Protein AF-A0AAD5IIK7-F1 (afdb_monomer)

Radius of gyration: 25.49 Å; Cα contacts (8 Å, |Δi|>4): 444; chains: 1; bounding box: 84×54×53 Å

Sequence (338 aa):
MCSSPHIVAIPFPAQGHVIPLLELSQCLVKHGCRVTFVNTDYNHKRVVNALEENNCIGDQIHLVSVPDGMEPWEDRNDLGKLSESMLKTMPGKLKVLIEKINNQGNEVACVIGDGSIGWVMELAKKMNIRRAAFWPAATALLALTFSIPKLIDDGIINNDGTVIKKGMVQLAPNMPATNSANLVWACLGDFSVQKVIFDLMVNNTESLKIAEIMVCNSTYELEPAAFSFVPEILPVVLGVQWLETLGPVETDYWQLTMSFREGETKRTLHGIRQPGLAALTDKEFQHLHGTGLFLQMVAVNDHCTSTKHPPALREIPNEFTQVFEPPTSLPPSRTHDH

Organism: Acer negundo (NCBI:txid4023)

pLDDT: mean 82.22, std 16.58, range [35.28, 98.44]

InterPro domains:
  IPR058980 Glycosyltransferase, N-terminal domain [PF26168] (7-44)

Foldseek 3Di:
DPQAAEEEEEFDADPLTLQQSLQVQVVSVVVRHAYEYEHAPVVLVVVVVVCVVPDDPDPRYHYDHDHLQDDPPDDVVLVLVSLVSNLVGVLVVVLVVQVVCVVVVNHHQEYEYELLNLVSLVSCVVVVHAYEYEYSDDLVLLLVLVCVVVCCVVQQAHPQLHGPDFDWDDSDPPADTDTSCVNPLNVDDDSVSSSSSNVSSNSSNVSNVSHPAYEYQDDCVVGVVSCVSVVRYHYDHGPCPVVVQFPDWDADVVQRWIWTDDDPDIDIDGDDPDPDDDDDDPVNVVPDDDDDDDDDDDDPPPPPPPPDDPPVVVCVCVVPVVVVDDDPDDDDDDPDDD

Nearest PDB structures (foldseek):
  8i94-assembly1_A  TM=7.847E-01  e=6.996E-14  Nemophila menziesii
  2vce-assembly1_A  TM=7.457E-01  e=1.598E-12  Arabidopsis thaliana
  6su7-assembly3_C  TM=7.500E-01  e=2.717E-12  Persicaria tinctoria
  5nlm-assembly2_B  TM=7.249E-01  e=3.058E-12  Persicaria tinctoria
  6su6-assembly2_B  TM=7.261E-01  e=5.518E-12  Persicaria tinctoria

Solvent-accessible surface area (backbone atoms only — not comparable to full-atom values): 19899 Å² total; per-residue (Å²): 130,87,75,60,50,22,32,40,38,38,49,45,99,44,70,76,36,39,52,47,51,48,47,50,49,52,54,43,39,77,72,56,29,34,34,39,38,46,33,36,49,74,55,35,55,56,50,52,60,54,37,78,78,51,87,77,76,60,96,53,55,45,80,44,64,43,62,43,63,69,61,94,86,58,68,75,81,43,58,49,62,42,51,53,29,26,67,73,37,29,61,65,52,52,49,52,51,52,52,54,39,36,75,70,76,50,54,63,53,30,37,37,23,22,50,87,44,18,66,48,39,53,51,29,54,78,68,74,35,44,35,30,31,35,34,60,52,62,53,56,59,54,48,50,57,74,37,46,69,56,36,36,76,72,49,36,22,47,98,63,55,52,70,68,45,83,48,77,45,60,91,48,86,86,39,80,66,40,49,43,66,67,36,79,38,63,63,38,82,55,74,69,45,17,35,47,42,32,55,48,49,55,55,14,50,60,28,51,73,68,30,80,41,39,38,30,45,37,49,63,89,83,40,48,44,30,44,68,72,41,69,76,53,40,67,38,88,64,89,53,71,69,54,67,71,32,56,75,69,53,71,40,79,88,75,36,32,44,32,31,35,63,83,95,44,80,46,70,49,71,52,84,87,57,101,58,96,72,83,82,50,77,74,62,55,73,72,67,82,86,90,80,91,83,86,83,83,75,79,81,66,91,66,78,80,70,89,70,74,60,76,81,64,67,52,49,63,74,74,47,45,76,78,76,48,82,80,91,62,82,79,80,89,69,98,69,89,131

Mean predicted aligned error: 13.6 Å

Secondary structure (DSSP, 8-state):
-PPPPEEEEE--SSHHHHHHHHHHHHHHHHTT-EEEEEEEHHHHHHHHHHHHHS--S-TTEEEEEE--S--TTS-TT-HHHHHHHHHHHHHHHHHHHHHHHHHTT--EEEEEEETT-THHHHHHHHTT-EEEEEE-S-HHHHHHHHTHHHHHHTTSB-TTS-B-S-SEE-SSTTSPPEEGGGSTTTTSSSHHHHHHHHHHHHHHHHHHTT-SEEEEE--TTT-HHHHHHSTTEEEE--S-GGGGGG-S-EEETTTTEEEEEETTEEEEEE----SS--PPPHHHHTT--S--------------------GGGTSHHHHSGGGTSPPSSPPPPPS---

Structure (mmCIF, N/CA/C/O backbone):
data_AF-A0AAD5IIK7-F1
#
_entry.id   AF-A0AAD5IIK7-F1
#
loop_
_atom_site.group_PDB
_atom_site.id
_atom_site.type_symbol
_atom_site.label_atom_id
_atom_site.label_alt_id
_atom_site.label_comp_id
_atom_site.label_asym_id
_atom_site.label_entity_id
_atom_site.label_seq_id
_atom_site.pdbx_PDB_ins_code
_atom_site.Cartn_x
_atom_site.Cartn_y
_atom_site.Cartn_z
_atom_site.occupancy
_atom_site.B_iso_or_equiv
_atom_site.auth_seq_id
_atom_site.auth_comp_id
_atom_site.auth_asym_id
_atom_site.auth_atom_id
_atom_site.pdbx_PDB_model_num
ATOM 1 N N . MET A 1 1 ? -30.275 -3.260 17.844 1.00 41.19 1 MET A N 1
ATOM 2 C CA . MET A 1 1 ? -29.516 -2.209 17.135 1.00 41.19 1 MET A CA 1
ATOM 3 C C . MET A 1 1 ? -28.285 -2.882 16.564 1.00 41.19 1 MET A C 1
ATOM 5 O O . MET A 1 1 ? -27.557 -3.482 17.341 1.00 41.19 1 MET A O 1
ATOM 9 N N . CYS A 1 2 ? -28.108 -2.898 15.243 1.00 49.53 2 CYS A N 1
ATOM 10 C CA . CYS A 1 2 ? -26.871 -3.414 14.654 1.00 49.53 2 CYS A CA 1
ATOM 11 C C . CYS A 1 2 ? -25.764 -2.409 14.994 1.00 49.53 2 CYS A C 1
ATOM 13 O O . CYS A 1 2 ? -25.912 -1.229 14.679 1.00 49.53 2 CYS A O 1
ATOM 15 N N . SER A 1 3 ? -24.724 -2.834 15.709 1.00 76.69 3 SER A N 1
ATOM 16 C CA . SER A 1 3 ? -23.558 -1.992 15.983 1.00 76.69 3 SER A CA 1
ATOM 17 C C . SER A 1 3 ? -22.890 -1.594 14.663 1.00 76.69 3 SER A C 1
ATOM 19 O O . SER A 1 3 ? -22.798 -2.404 13.740 1.00 76.69 3 SER A O 1
ATOM 21 N N . SER A 1 4 ? -22.447 -0.338 14.561 1.00 87.62 4 SER A N 1
ATOM 22 C CA . SER A 1 4 ? -21.652 0.134 13.420 1.00 87.62 4 SER A CA 1
ATOM 23 C C . SER A 1 4 ? -20.377 -0.718 13.305 1.00 87.62 4 SER A C 1
ATOM 25 O O . SER A 1 4 ? -19.651 -0.825 14.303 1.00 87.62 4 SER A O 1
ATOM 27 N N . PRO A 1 5 ? -20.089 -1.340 12.142 1.00 94.50 5 PRO A N 1
ATOM 28 C CA . PRO A 1 5 ? -18.884 -2.140 11.966 1.00 94.50 5 PRO A CA 1
ATOM 29 C C . PRO A 1 5 ? -17.636 -1.304 12.240 1.00 94.50 5 PRO A C 1
ATOM 31 O O . PRO A 1 5 ? -17.461 -0.227 11.664 1.00 94.50 5 PRO A O 1
ATOM 34 N N . HIS A 1 6 ? -16.768 -1.804 13.117 1.00 96.31 6 HIS A N 1
ATOM 35 C CA . HIS A 1 6 ? -15.523 -1.130 13.448 1.00 96.31 6 HIS A CA 1
ATOM 36 C C . HIS A 1 6 ? -14.381 -1.650 12.575 1.00 96.31 6 HIS A C 1
ATOM 38 O O . HIS A 1 6 ? -14.089 -2.847 12.560 1.00 96.31 6 HIS A O 1
ATOM 44 N N . ILE A 1 7 ? -13.733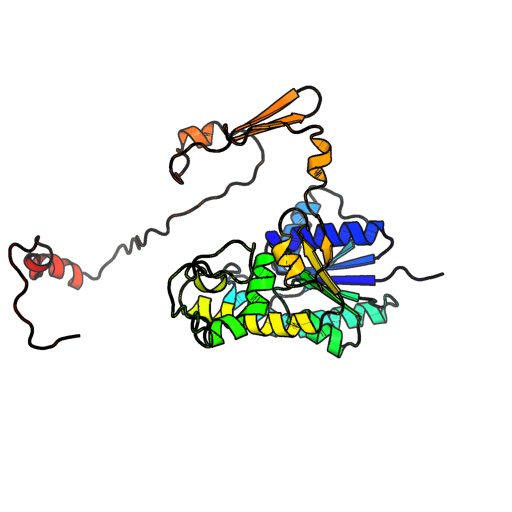 -0.738 11.863 1.00 98.00 7 ILE A N 1
ATOM 45 C CA . ILE A 1 7 ? -12.631 -1.022 10.955 1.00 98.00 7 ILE A CA 1
ATOM 46 C C . ILE A 1 7 ? -11.343 -0.453 11.540 1.00 98.00 7 ILE A C 1
ATOM 48 O O . ILE A 1 7 ? -11.313 0.700 11.963 1.00 98.00 7 ILE A O 1
ATOM 52 N N . VAL A 1 8 ? -10.267 -1.236 11.538 1.00 98.38 8 VAL A N 1
ATOM 53 C CA . VAL A 1 8 ? -8.918 -0.730 11.829 1.00 98.38 8 VAL A CA 1
ATOM 54 C C . VAL A 1 8 ? -8.158 -0.613 10.512 1.00 98.38 8 VAL A C 1
ATOM 56 O O . VAL A 1 8 ? -7.958 -1.620 9.839 1.00 98.38 8 VAL A O 1
ATOM 59 N N . ALA A 1 9 ? -7.753 0.599 10.138 1.00 98.25 9 ALA A N 1
ATOM 60 C CA . ALA A 1 9 ? -7.024 0.883 8.904 1.00 98.25 9 ALA A CA 1
ATOM 61 C C . ALA A 1 9 ? -5.550 1.188 9.207 1.00 98.25 9 ALA A C 1
ATOM 63 O O . ALA A 1 9 ? -5.257 2.025 10.063 1.00 98.25 9 ALA A O 1
ATOM 64 N N . ILE A 1 10 ? -4.628 0.511 8.517 1.00 97.88 10 ILE A N 1
ATOM 65 C CA . ILE A 1 10 ? -3.181 0.644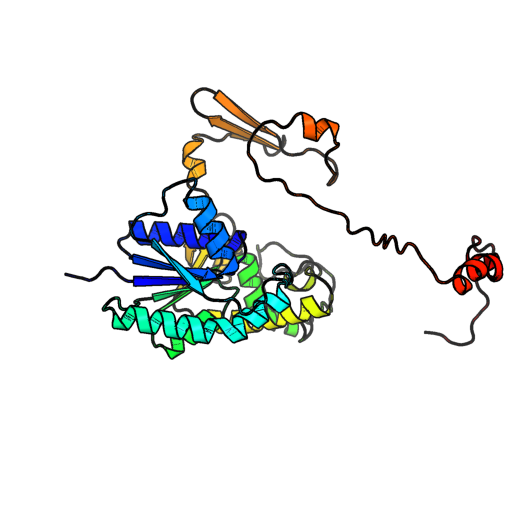 8.715 1.00 97.88 10 ILE A CA 1
ATOM 66 C C . ILE A 1 10 ? -2.510 0.940 7.362 1.00 97.88 10 ILE A C 1
ATOM 68 O O . ILE A 1 10 ? -2.423 0.038 6.527 1.00 97.88 10 ILE A O 1
ATOM 72 N N . PRO A 1 11 ? -2.045 2.179 7.121 1.00 95.88 11 PRO A N 1
ATOM 73 C CA . PRO A 1 11 ? -1.295 2.547 5.927 1.00 95.88 11 PRO A CA 1
ATOM 74 C C . PRO A 1 11 ? 0.190 2.178 6.049 1.00 95.88 11 PRO A C 1
ATOM 76 O O . PRO A 1 11 ? 0.737 2.090 7.152 1.00 95.88 11 PRO A O 1
ATOM 79 N N . PHE A 1 12 ? 0.884 2.079 4.913 1.00 93.50 12 PHE A N 1
ATOM 80 C CA . PHE A 1 12 ? 2.338 2.250 4.903 1.00 93.50 12 PHE A CA 1
ATOM 81 C C . PHE A 1 12 ? 2.661 3.734 5.188 1.00 93.50 12 PHE A C 1
ATOM 83 O O . PHE A 1 12 ? 1.965 4.613 4.675 1.00 93.50 12 PHE A O 1
ATOM 90 N N . PRO A 1 13 ? 3.679 4.071 6.003 1.00 89.38 13 PRO A N 1
ATOM 91 C CA . PRO A 1 13 ? 3.894 5.427 6.522 1.00 89.38 13 PRO A CA 1
ATOM 92 C C . PRO A 1 13 ? 4.506 6.424 5.518 1.00 89.38 13 PRO A C 1
ATOM 94 O O . PRO A 1 13 ? 5.298 7.281 5.906 1.00 89.38 13 PRO A O 1
ATOM 97 N N . ALA A 1 14 ? 4.095 6.372 4.251 1.00 86.31 14 ALA A N 1
ATOM 98 C CA . ALA A 1 14 ? 4.437 7.339 3.210 1.00 86.31 14 ALA A CA 1
ATOM 99 C C . ALA A 1 14 ? 3.183 8.086 2.725 1.00 86.31 14 ALA A C 1
ATOM 101 O O . ALA A 1 14 ? 2.085 7.533 2.710 1.00 86.31 14 ALA A O 1
ATOM 102 N N . GLN A 1 15 ? 3.328 9.344 2.296 1.00 82.31 15 GLN A N 1
ATOM 103 C CA . GLN A 1 15 ? 2.182 10.198 1.936 1.00 82.31 15 GLN A CA 1
ATOM 104 C C . GLN A 1 15 ? 1.287 9.590 0.847 1.00 82.31 15 GLN A C 1
ATOM 106 O O . GLN A 1 15 ? 0.066 9.606 0.993 1.00 82.31 15 GLN A O 1
ATOM 111 N N . GLY A 1 16 ? 1.887 8.991 -0.189 1.00 84.19 16 GLY A N 1
ATOM 112 C CA . GLY A 1 16 ? 1.157 8.319 -1.273 1.00 84.19 16 GLY A CA 1
ATOM 113 C C . GLY A 1 16 ? 0.339 7.098 -0.832 1.00 84.19 16 GLY A C 1
ATOM 114 O O . GLY A 1 16 ? -0.502 6.634 -1.587 1.00 84.19 16 GLY A O 1
ATOM 115 N N . HIS A 1 17 ? 0.550 6.608 0.390 1.00 91.88 17 HIS A N 1
ATOM 116 C CA . HIS A 1 17 ? -0.170 5.481 0.985 1.00 91.88 17 HIS A CA 1
ATOM 117 C C . HIS A 1 17 ? -1.174 5.950 2.049 1.00 91.88 17 HIS A C 1
ATOM 119 O O . HIS A 1 17 ? -2.334 5.535 2.052 1.00 91.88 17 HIS A O 1
ATOM 125 N N . VAL A 1 18 ? -0.750 6.869 2.926 1.00 89.56 18 VAL A N 1
ATOM 126 C CA . VAL A 1 18 ? -1.582 7.419 4.008 1.00 89.56 18 VAL A CA 1
ATOM 127 C C . VAL A 1 18 ? -2.801 8.155 3.461 1.00 89.56 18 VAL A C 1
ATOM 129 O O . VAL A 1 18 ? -3.906 7.917 3.943 1.00 89.56 18 VAL A O 1
ATOM 132 N N . ILE A 1 19 ? -2.619 9.032 2.466 1.00 88.75 19 ILE A N 1
ATOM 133 C CA . ILE A 1 19 ? -3.708 9.881 1.964 1.00 88.75 19 ILE A CA 1
ATOM 134 C C . ILE A 1 19 ? -4.819 9.030 1.325 1.00 88.75 19 ILE A C 1
ATOM 136 O O . ILE A 1 19 ? -5.953 9.126 1.794 1.00 88.75 19 ILE A O 1
ATOM 140 N N . PRO A 1 20 ? -4.551 8.140 0.345 1.00 92.06 20 PRO A N 1
ATOM 141 C CA . PRO A 1 20 ? -5.625 7.364 -0.274 1.00 92.06 20 PRO A CA 1
ATOM 142 C C . PRO A 1 20 ? -6.339 6.422 0.704 1.00 92.06 20 PRO A C 1
ATOM 144 O O . PRO A 1 20 ? -7.555 6.263 0.619 1.00 92.06 20 PRO A O 1
ATOM 147 N N . LEU A 1 21 ? -5.627 5.826 1.671 1.00 95.31 21 LEU A N 1
ATOM 148 C CA . LEU A 1 21 ? -6.280 4.976 2.670 1.00 95.31 21 LEU A CA 1
ATOM 149 C C . LEU A 1 21 ? -7.141 5.792 3.650 1.00 95.31 21 LEU A C 1
ATOM 151 O O . LEU A 1 21 ? -8.170 5.304 4.127 1.00 95.31 21 LEU A O 1
ATOM 155 N N . LEU A 1 22 ? -6.753 7.036 3.951 1.00 92.19 22 LEU A N 1
ATOM 156 C CA . LEU A 1 22 ? -7.577 7.949 4.743 1.00 92.19 22 LEU A CA 1
ATOM 157 C C . LEU A 1 22 ? -8.840 8.362 3.974 1.00 92.19 22 LEU A C 1
ATOM 159 O O . LEU A 1 22 ? -9.921 8.352 4.560 1.00 92.19 22 LEU A O 1
ATOM 163 N N . GLU A 1 23 ? -8.740 8.632 2.671 1.00 91.50 23 GLU A N 1
ATOM 164 C CA . GLU A 1 23 ? -9.904 8.885 1.806 1.00 91.50 23 GLU A CA 1
ATOM 165 C C . GLU A 1 23 ? -10.865 7.686 1.794 1.00 91.50 23 GLU A C 1
ATOM 167 O O . GLU A 1 23 ? -12.065 7.840 2.036 1.00 91.50 23 GLU A O 1
ATOM 172 N N . LEU A 1 24 ? -10.342 6.461 1.632 1.00 94.81 24 LEU A N 1
ATOM 173 C CA . LEU A 1 24 ? -11.151 5.243 1.755 1.00 94.81 24 LEU A CA 1
ATOM 174 C C . LEU A 1 24 ? -11.837 5.161 3.127 1.00 94.81 24 LEU A C 1
ATOM 176 O O . LEU A 1 24 ? -13.018 4.825 3.221 1.00 94.81 24 LEU A O 1
ATOM 180 N N . SER A 1 25 ? -11.114 5.500 4.195 1.00 94.69 25 SER A N 1
ATOM 181 C CA . SER A 1 25 ? -11.640 5.504 5.564 1.00 94.69 25 SER A CA 1
ATOM 182 C C . SER A 1 25 ? -12.791 6.499 5.739 1.00 94.69 25 SER A C 1
ATOM 184 O O . SER A 1 25 ? -13.800 6.170 6.363 1.00 94.69 25 SER A O 1
ATOM 186 N N . GLN A 1 26 ? -12.696 7.690 5.144 1.00 91.62 26 GLN A N 1
ATOM 187 C CA . GLN A 1 26 ? -13.784 8.671 5.136 1.00 91.62 26 GLN A CA 1
ATOM 188 C C . GLN A 1 26 ? -14.999 8.172 4.349 1.00 91.62 26 GLN A C 1
ATOM 190 O O . GLN A 1 26 ? -16.136 8.345 4.794 1.00 91.62 26 GLN A O 1
ATOM 195 N N . CYS A 1 27 ? -14.784 7.512 3.207 1.00 91.75 27 CYS A N 1
ATOM 196 C CA . CYS A 1 27 ? -15.858 6.861 2.460 1.00 91.75 27 CYS A CA 1
ATOM 197 C C . CYS A 1 27 ? -16.562 5.791 3.305 1.00 91.75 27 CYS A C 1
ATOM 199 O O . CYS A 1 27 ? -17.790 5.769 3.344 1.00 91.75 27 CYS A O 1
ATOM 201 N N . LEU A 1 28 ? -15.820 4.951 4.031 1.00 93.62 28 LEU A N 1
ATOM 202 C CA . LEU A 1 28 ? -16.389 3.928 4.918 1.00 93.62 28 LEU A CA 1
ATOM 203 C C . LEU A 1 28 ? -17.215 4.545 6.055 1.00 93.62 28 LEU A C 1
ATOM 205 O O . LEU A 1 28 ? -18.308 4.063 6.353 1.00 93.62 28 LEU A O 1
ATOM 209 N N . VAL A 1 29 ? -16.754 5.657 6.635 1.00 93.00 29 VAL A N 1
ATOM 210 C CA . VAL A 1 29 ? -17.525 6.408 7.639 1.00 93.00 29 VAL A CA 1
ATOM 211 C C . VAL A 1 29 ? -18.849 6.925 7.086 1.00 93.00 29 VAL A C 1
ATOM 213 O O . VAL A 1 29 ? -19.887 6.782 7.733 1.00 93.00 29 VAL A O 1
ATOM 216 N N . LYS A 1 30 ? -18.852 7.468 5.863 1.00 90.12 30 LYS A N 1
ATOM 217 C CA . LYS A 1 30 ? -20.089 7.910 5.191 1.00 90.12 30 LYS A CA 1
ATOM 218 C C . LYS A 1 30 ? -21.083 6.759 4.972 1.00 90.12 30 LYS A C 1
ATOM 220 O O . LYS A 1 30 ? -22.280 7.011 4.883 1.00 90.12 30 LYS A O 1
ATOM 225 N N . HIS A 1 31 ? -20.605 5.514 4.943 1.00 91.62 31 HIS A N 1
ATOM 226 C CA . HIS A 1 31 ? -21.420 4.299 4.834 1.00 91.62 31 HIS A CA 1
ATOM 227 C C . HIS A 1 31 ? -21.731 3.646 6.194 1.00 91.62 31 HIS A C 1
ATOM 229 O O . HIS A 1 31 ? -22.168 2.497 6.251 1.00 91.62 31 HIS A O 1
ATOM 235 N N . GLY A 1 32 ? -21.547 4.377 7.297 1.00 92.25 32 GLY A N 1
ATOM 236 C CA . GLY A 1 32 ? -21.953 3.941 8.631 1.00 92.25 32 GLY A CA 1
ATOM 237 C C . GLY A 1 32 ? -20.962 3.011 9.327 1.00 92.25 32 GLY A C 1
ATOM 238 O O . GLY A 1 32 ? -21.348 2.350 10.293 1.00 92.25 32 GLY A O 1
ATOM 239 N N . CYS A 1 33 ? -19.708 2.939 8.872 1.00 93.94 33 CYS A N 1
ATOM 240 C CA . CYS A 1 33 ? -18.623 2.298 9.615 1.00 93.94 33 CYS A CA 1
ATOM 241 C C . CYS A 1 33 ? -17.976 3.277 10.600 1.00 93.94 33 CYS A C 1
ATOM 243 O O . CYS A 1 33 ? -17.906 4.477 10.355 1.00 93.94 33 CYS A O 1
ATOM 245 N N . ARG A 1 34 ? -17.403 2.750 11.677 1.00 94.56 34 ARG A N 1
ATOM 246 C CA . ARG A 1 34 ? -16.452 3.488 12.510 1.00 94.56 34 ARG A CA 1
ATOM 247 C C . ARG A 1 34 ? -15.043 3.068 12.133 1.00 94.56 34 ARG A C 1
ATOM 249 O O . ARG A 1 34 ? -14.817 1.880 11.903 1.00 94.56 34 ARG A O 1
ATOM 256 N N . VAL A 1 35 ? -14.093 3.998 12.112 1.00 96.31 35 VAL A N 1
ATOM 257 C CA . VAL A 1 35 ? -12.713 3.688 11.718 1.00 96.31 35 VAL A CA 1
ATOM 258 C C . VAL A 1 35 ? -11.728 4.084 12.811 1.00 96.31 35 VAL A C 1
ATOM 260 O O . VAL A 1 35 ? -11.727 5.222 13.263 1.00 96.31 35 VAL A O 1
ATOM 263 N N . THR A 1 36 ? -10.847 3.167 13.205 1.00 96.69 36 THR A N 1
ATOM 264 C CA . THR A 1 36 ? -9.589 3.498 13.883 1.00 96.69 36 THR A CA 1
ATOM 265 C C . THR A 1 36 ? -8.473 3.513 12.850 1.00 96.69 36 THR A C 1
ATOM 267 O O . THR A 1 36 ? -8.150 2.481 12.265 1.00 96.69 36 THR A O 1
ATOM 270 N N . PHE A 1 37 ? -7.877 4.677 12.627 1.00 96.38 37 PHE A N 1
ATOM 271 C CA . PHE A 1 37 ? -6.795 4.858 11.668 1.00 96.38 37 PHE A CA 1
ATOM 272 C C . PHE A 1 37 ? -5.457 4.889 12.407 1.00 96.38 37 PHE A C 1
ATOM 274 O O . PHE A 1 37 ? -5.215 5.757 13.251 1.00 96.38 37 PHE A O 1
ATOM 281 N N . VAL A 1 38 ? -4.598 3.916 12.116 1.00 96.12 38 VAL A N 1
ATOM 282 C CA . VAL A 1 38 ? -3.344 3.688 12.836 1.00 96.12 38 VAL A CA 1
ATOM 283 C C . VAL A 1 38 ? -2.198 4.383 12.115 1.00 96.12 38 VAL A C 1
ATOM 285 O O . VAL A 1 38 ? -1.778 3.957 11.049 1.00 96.12 38 VAL A O 1
ATOM 288 N N . ASN A 1 39 ? -1.643 5.423 12.723 1.00 92.31 39 ASN A N 1
ATOM 289 C CA . ASN A 1 39 ? -0.418 6.068 12.265 1.00 92.31 39 ASN A CA 1
ATOM 290 C C . ASN A 1 39 ? 0.812 5.507 12.990 1.00 92.31 39 ASN A C 1
ATOM 292 O O . ASN A 1 39 ? 0.712 4.928 14.072 1.00 92.31 39 ASN A O 1
ATOM 296 N N . THR A 1 40 ? 1.999 5.747 12.437 1.00 91.50 40 THR A N 1
ATOM 297 C CA . THR A 1 40 ? 3.231 5.654 13.232 1.00 91.50 40 THR A CA 1
ATOM 298 C C . THR A 1 40 ? 3.314 6.844 14.188 1.00 91.50 40 THR A C 1
ATOM 300 O O . THR A 1 40 ? 2.796 7.914 13.869 1.00 91.50 40 THR A O 1
ATOM 303 N N . ASP A 1 41 ? 3.978 6.713 15.339 1.00 90.25 41 ASP A N 1
ATOM 304 C CA . ASP A 1 41 ? 4.169 7.838 16.278 1.00 90.25 41 ASP A CA 1
ATOM 305 C C . ASP A 1 41 ? 4.796 9.070 15.600 1.00 90.25 41 ASP A C 1
ATOM 307 O O . ASP A 1 41 ? 4.433 10.211 15.899 1.00 90.25 41 ASP A O 1
ATOM 311 N N . TYR A 1 42 ? 5.707 8.845 14.649 1.00 86.00 42 TYR A N 1
ATOM 312 C CA . TYR A 1 42 ? 6.328 9.899 13.851 1.00 86.00 42 TYR A CA 1
ATOM 313 C C . TYR A 1 42 ? 5.308 10.636 12.965 1.00 86.00 42 TYR A C 1
ATOM 315 O O . TYR A 1 42 ? 5.223 11.866 13.006 1.00 86.00 42 TYR A O 1
ATOM 323 N N . ASN A 1 43 ? 4.492 9.901 12.201 1.00 81.38 43 ASN A N 1
ATOM 324 C CA . ASN A 1 43 ? 3.492 10.502 11.314 1.00 81.38 43 ASN A CA 1
ATOM 325 C C . ASN A 1 43 ? 2.307 11.090 12.082 1.00 81.38 43 ASN A C 1
ATOM 327 O O . ASN A 1 43 ? 1.789 12.131 11.690 1.00 81.38 43 ASN A O 1
ATOM 331 N N . HIS A 1 44 ? 1.907 10.473 13.195 1.00 84.12 44 HIS A N 1
ATOM 332 C CA . HIS A 1 44 ? 0.800 10.942 14.021 1.00 84.12 44 HIS A CA 1
ATOM 333 C C . HIS A 1 44 ? 1.047 12.365 14.526 1.00 84.12 44 HIS A C 1
ATOM 335 O O . HIS A 1 44 ? 0.173 13.211 14.386 1.00 84.12 44 HIS A O 1
ATOM 341 N N . LYS A 1 45 ? 2.256 12.662 15.023 1.00 80.06 45 LYS A N 1
ATOM 342 C CA . LYS A 1 45 ? 2.631 14.021 15.455 1.00 80.06 45 LYS A CA 1
ATOM 343 C C . LYS A 1 45 ? 2.469 15.048 14.334 1.00 80.06 45 LYS A C 1
ATOM 345 O O . LYS A 1 45 ? 1.930 16.121 14.557 1.00 80.06 45 LYS A O 1
ATOM 350 N N . ARG A 1 46 ? 2.901 14.710 13.115 1.00 77.25 46 ARG A N 1
ATOM 351 C CA . ARG A 1 46 ? 2.789 15.602 11.947 1.00 77.25 46 ARG A CA 1
ATOM 352 C C . ARG A 1 46 ? 1.335 15.839 11.547 1.00 77.25 46 ARG A C 1
ATOM 354 O O . ARG A 1 46 ? 0.971 16.966 11.240 1.00 77.25 46 ARG A O 1
ATOM 361 N N . VAL A 1 47 ? 0.526 14.780 11.557 1.00 74.12 47 VAL A N 1
ATOM 362 C CA . VAL A 1 47 ? -0.897 14.842 11.207 1.00 74.12 47 VAL A CA 1
ATOM 363 C C . VAL A 1 47 ? -1.675 15.649 12.245 1.00 74.12 47 VAL A C 1
ATOM 365 O O . VAL A 1 47 ? -2.404 16.552 11.862 1.00 74.12 47 VAL A O 1
ATOM 368 N N . VAL A 1 48 ? -1.493 15.384 13.542 1.00 73.69 48 VAL A N 1
ATOM 369 C CA . VAL A 1 48 ? -2.186 16.125 14.611 1.00 73.69 48 VAL A CA 1
ATOM 370 C C . VAL A 1 48 ? -1.834 17.610 14.570 1.00 73.69 48 VAL A C 1
ATOM 372 O O . VAL A 1 48 ? -2.745 18.430 14.556 1.00 73.69 48 VAL A O 1
ATOM 375 N N . ASN A 1 49 ? -0.551 17.957 14.429 1.00 68.38 49 ASN A N 1
ATOM 376 C CA . ASN A 1 49 ? -0.136 19.358 14.319 1.00 68.38 49 ASN A CA 1
ATOM 377 C C . ASN A 1 49 ? -0.786 20.068 13.115 1.00 68.38 49 ASN A C 1
ATOM 379 O O . ASN A 1 49 ? -1.179 21.221 13.224 1.00 68.38 49 ASN A O 1
ATOM 383 N N . ALA A 1 50 ? -0.932 19.383 11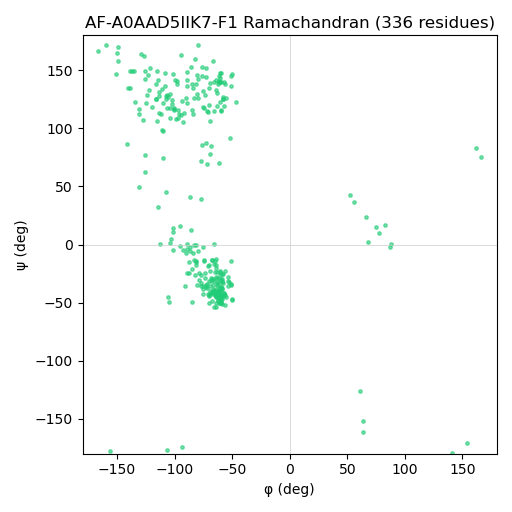.974 1.00 66.25 50 ALA A N 1
ATOM 384 C CA . ALA A 1 50 ? -1.578 19.953 10.787 1.00 66.25 50 ALA A CA 1
ATOM 385 C C . ALA A 1 50 ? -3.111 20.070 10.923 1.00 66.25 50 ALA A C 1
ATOM 387 O O . ALA A 1 50 ? -3.726 20.940 10.307 1.00 66.25 50 ALA A O 1
ATOM 388 N N . LEU A 1 51 ? -3.741 19.195 11.713 1.00 65.00 51 LEU A N 1
ATOM 389 C CA . LEU A 1 51 ? -5.187 19.204 11.961 1.00 65.00 51 LEU A CA 1
ATOM 390 C C . LEU A 1 51 ? -5.613 20.256 12.982 1.00 65.00 51 LEU A C 1
ATOM 392 O O . LEU A 1 51 ? -6.713 20.787 12.860 1.00 65.00 51 LEU A O 1
ATOM 396 N N . GLU A 1 52 ? -4.757 20.589 13.950 1.00 55.94 52 GLU A N 1
ATOM 397 C CA . GLU A 1 52 ? -4.986 21.726 14.852 1.00 55.94 52 GLU A CA 1
ATOM 398 C C . GLU A 1 52 ? -5.114 23.054 14.075 1.00 55.94 52 GLU A C 1
ATOM 400 O O . GLU A 1 52 ? -5.810 23.965 14.520 1.00 55.94 52 GLU A O 1
ATOM 405 N N . GLU A 1 53 ? -4.517 23.141 12.879 1.00 50.97 53 GLU A N 1
ATOM 406 C CA . GLU A 1 53 ? -4.616 24.294 11.973 1.00 50.97 53 GLU A CA 1
ATOM 407 C C . GLU A 1 53 ? -5.838 24.233 11.030 1.00 50.97 53 GLU A C 1
ATOM 409 O O . GLU A 1 53 ? -6.326 25.273 10.592 1.00 50.97 53 GLU A O 1
ATOM 414 N N . ASN A 1 54 ? -6.365 23.037 10.733 1.00 46.56 54 ASN A N 1
ATOM 415 C CA . ASN A 1 54 ? -7.495 22.809 9.824 1.00 46.56 54 ASN A CA 1
ATOM 416 C C . ASN A 1 54 ? -8.405 21.692 10.366 1.00 46.56 54 ASN A C 1
ATOM 418 O O . ASN A 1 54 ? -8.260 20.519 10.014 1.00 46.56 54 ASN A O 1
ATOM 422 N N . ASN A 1 55 ? -9.365 22.045 11.226 1.00 41.06 55 ASN A N 1
ATOM 423 C CA . ASN A 1 55 ? -10.365 21.096 11.723 1.00 41.06 55 ASN A CA 1
ATOM 424 C C . ASN A 1 55 ? -11.129 20.461 10.551 1.00 41.06 55 ASN A C 1
ATOM 426 O O . ASN A 1 55 ? -11.790 21.202 9.830 1.00 41.06 55 ASN A O 1
ATOM 430 N N . CYS A 1 56 ? -11.061 19.128 10.401 1.00 51.06 56 CYS A N 1
ATOM 431 C CA . CYS A 1 56 ? -12.140 18.214 9.966 1.00 51.06 56 CYS A CA 1
ATOM 432 C C . CYS A 1 56 ? -11.574 16.820 9.596 1.00 51.06 56 CYS A C 1
ATOM 434 O O . CYS A 1 56 ? -11.520 16.449 8.425 1.00 51.06 56 CYS A O 1
ATOM 436 N N . ILE A 1 57 ? -11.211 15.993 10.579 1.00 59.00 57 ILE A N 1
ATOM 437 C CA . ILE A 1 57 ? -11.331 14.536 10.406 1.00 59.00 57 ILE A CA 1
ATOM 438 C C . ILE A 1 57 ? -12.662 14.182 11.051 1.00 59.00 57 ILE A C 1
ATOM 440 O O . ILE A 1 57 ? -12.816 14.387 12.249 1.00 59.00 57 ILE A O 1
ATOM 444 N N . GLY A 1 58 ? -13.649 13.769 10.251 1.00 60.03 58 GLY A N 1
ATOM 445 C CA . GLY A 1 58 ? -15.021 13.573 10.731 1.00 60.03 58 GLY A CA 1
ATOM 446 C C . GLY A 1 58 ? -15.091 12.717 12.002 1.00 60.03 58 GLY A C 1
ATOM 447 O O . GLY A 1 58 ? -14.308 11.781 12.154 1.00 60.03 58 GLY A O 1
ATOM 448 N N . ASP A 1 59 ? -16.059 13.012 12.876 1.00 67.00 59 ASP A N 1
ATOM 449 C CA . ASP A 1 59 ? -16.168 12.541 14.275 1.00 67.00 59 ASP A CA 1
ATOM 450 C C . ASP A 1 59 ? -16.048 11.016 14.505 1.00 67.00 59 ASP A C 1
ATOM 452 O O . ASP A 1 59 ? -15.877 10.558 15.635 1.00 67.00 59 ASP A O 1
ATOM 456 N N . GLN A 1 60 ? -16.145 10.207 13.448 1.00 79.25 60 GLN A N 1
ATOM 457 C CA . GLN A 1 60 ? -16.127 8.741 13.488 1.00 79.25 60 GLN A CA 1
ATOM 458 C C . GLN A 1 60 ? -14.794 8.108 13.041 1.00 79.25 60 GLN A C 1
ATOM 460 O O . GLN A 1 60 ? -14.689 6.877 13.019 1.00 79.25 60 GLN A O 1
ATOM 465 N N . ILE A 1 61 ? -13.782 8.910 12.683 1.00 89.94 61 ILE A N 1
ATOM 466 C CA . ILE A 1 61 ? -12.408 8.431 12.473 1.00 89.94 61 ILE A CA 1
ATOM 467 C C . ILE A 1 61 ? -11.579 8.750 13.717 1.00 89.94 61 ILE A C 1
ATOM 469 O O . ILE A 1 61 ? -11.327 9.905 14.048 1.00 89.94 61 ILE A O 1
ATOM 473 N N . HIS A 1 62 ? -11.099 7.709 14.387 1.00 91.19 62 HIS A N 1
ATOM 474 C CA . HIS A 1 62 ? -10.214 7.824 15.536 1.00 91.19 62 HIS A CA 1
ATOM 475 C C . HIS A 1 62 ? -8.768 7.610 15.099 1.00 91.19 62 HIS A C 1
ATOM 477 O O . HIS A 1 62 ? -8.361 6.489 14.787 1.00 91.19 62 HIS A O 1
ATOM 483 N N . LEU A 1 63 ? -7.983 8.686 15.085 1.00 91.75 63 LEU A N 1
ATOM 484 C CA . LEU A 1 63 ? -6.547 8.583 14.866 1.00 91.75 63 LEU A CA 1
ATOM 485 C C . LEU A 1 63 ? -5.868 8.017 16.113 1.00 91.75 63 LEU A C 1
ATOM 487 O O . LEU A 1 63 ? -6.015 8.547 17.212 1.00 91.75 63 LEU A O 1
ATOM 491 N N . VAL A 1 64 ? -5.065 6.978 15.928 1.00 93.12 64 VAL A N 1
ATOM 492 C CA . VAL A 1 64 ? -4.210 6.407 16.974 1.00 93.12 64 VAL A CA 1
ATOM 493 C C . VAL A 1 64 ? -2.790 6.268 16.451 1.00 93.12 64 VAL A C 1
ATOM 495 O O . VAL A 1 64 ? -2.558 6.349 15.243 1.00 93.12 64 VAL A O 1
ATOM 498 N N . SER A 1 65 ? -1.829 6.084 17.349 1.00 93.56 65 SER A N 1
ATOM 499 C CA . SER A 1 65 ? -0.435 5.886 16.974 1.00 93.56 65 SER A CA 1
ATOM 500 C C . SER A 1 65 ? 0.151 4.618 17.581 1.00 93.56 65 SER A C 1
ATOM 502 O O . SER A 1 65 ? -0.257 4.169 18.655 1.00 93.56 65 SER A O 1
ATOM 504 N N . VAL A 1 66 ? 1.096 4.024 16.858 1.00 95.50 66 VAL A N 1
ATOM 505 C CA . VAL A 1 66 ? 1.949 2.929 17.324 1.00 95.50 66 VAL A CA 1
ATOM 506 C C . VAL A 1 66 ? 3.400 3.208 16.918 1.00 95.50 66 VAL A C 1
ATOM 508 O O . VAL A 1 66 ? 3.633 3.830 15.877 1.00 95.50 66 VAL A O 1
ATOM 511 N N . PRO A 1 67 ? 4.399 2.751 17.687 1.00 95.94 67 PRO A N 1
ATOM 512 C CA . PRO A 1 67 ? 5.792 2.954 17.313 1.00 95.94 67 PRO A CA 1
ATOM 513 C C . PRO A 1 67 ? 6.147 2.097 16.093 1.00 95.94 67 PRO A C 1
ATOM 515 O O . PRO A 1 67 ? 5.827 0.907 16.047 1.00 95.94 67 PRO A O 1
ATOM 518 N N . ASP A 1 68 ? 6.842 2.706 15.132 1.00 93.94 68 ASP A N 1
ATOM 519 C CA . ASP A 1 68 ? 7.408 2.035 13.951 1.00 93.94 68 ASP A CA 1
ATOM 520 C C . ASP A 1 68 ? 8.659 1.206 14.287 1.00 93.94 68 ASP A C 1
ATOM 522 O O . ASP A 1 68 ? 9.069 0.372 13.489 1.00 93.94 68 ASP A O 1
ATOM 526 N N . GLY A 1 69 ? 9.222 1.399 15.485 1.00 95.00 69 GLY A N 1
ATOM 527 C CA . GLY A 1 69 ? 10.432 0.729 15.961 1.00 95.00 69 GLY A CA 1
ATOM 528 C C . GLY A 1 69 ? 11.726 1.444 15.587 1.00 95.00 69 GLY A C 1
ATOM 529 O O . GLY A 1 69 ? 12.798 0.946 15.916 1.00 95.00 69 GLY A O 1
ATOM 530 N N . MET A 1 70 ? 11.649 2.580 14.888 1.00 94.25 70 MET A N 1
ATOM 531 C CA . MET A 1 70 ? 12.818 3.382 14.544 1.00 94.25 70 MET A CA 1
ATOM 532 C C . MET A 1 70 ? 13.122 4.401 15.635 1.00 94.25 70 MET A C 1
ATOM 534 O O . MET A 1 70 ? 12.224 5.053 16.177 1.00 94.25 70 MET A O 1
ATOM 538 N N . GLU A 1 71 ? 14.404 4.610 15.901 1.00 93.38 71 GLU A N 1
ATOM 539 C CA . GLU A 1 71 ? 14.851 5.648 16.820 1.00 93.38 71 GLU A CA 1
ATOM 540 C C . GLU A 1 71 ? 14.542 7.055 16.258 1.00 93.38 71 GLU A C 1
ATOM 542 O O . GLU A 1 71 ? 14.358 7.245 15.044 1.00 93.38 71 GLU A O 1
ATOM 547 N N . PRO A 1 72 ? 14.456 8.092 17.112 1.00 88.50 72 PRO A N 1
ATOM 548 C CA . PRO A 1 72 ? 14.106 9.444 16.671 1.00 88.50 72 PRO A CA 1
ATOM 549 C C . PRO A 1 72 ? 15.051 10.045 15.619 1.00 88.50 72 PRO A C 1
ATOM 551 O O . PRO A 1 72 ? 14.606 10.852 14.80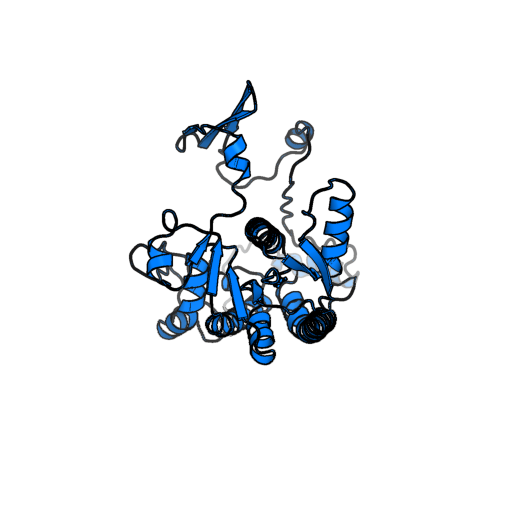8 1.00 88.50 72 PRO A O 1
ATOM 554 N N . TRP A 1 73 ? 16.332 9.666 15.631 1.00 87.00 73 TRP A N 1
ATOM 555 C CA . TRP A 1 73 ? 17.370 10.189 14.729 1.00 87.00 73 TRP A CA 1
ATOM 556 C C . TRP A 1 73 ? 17.572 9.356 13.459 1.00 87.00 73 TRP A C 1
ATOM 558 O O . TRP A 1 73 ? 18.381 9.730 12.613 1.00 87.00 73 TRP A O 1
ATOM 568 N N . GLU A 1 74 ? 16.898 8.214 13.327 1.00 90.06 74 GLU A N 1
ATOM 569 C CA . GLU A 1 74 ? 17.045 7.368 12.145 1.00 90.06 74 GLU A CA 1
ATOM 570 C C . GLU A 1 74 ? 16.230 7.901 10.962 1.00 90.06 74 GLU A C 1
ATOM 572 O O . GLU A 1 74 ? 15.103 8.387 11.121 1.00 90.06 74 GLU A O 1
ATOM 577 N N . ASP A 1 75 ? 16.807 7.781 9.763 1.00 86.25 75 ASP A N 1
ATOM 578 C CA . ASP A 1 75 ? 16.180 8.223 8.523 1.00 86.25 75 ASP A CA 1
ATOM 579 C C . ASP A 1 75 ? 15.065 7.262 8.100 1.00 86.25 75 ASP A C 1
ATOM 581 O O . ASP A 1 75 ? 15.297 6.090 7.811 1.00 86.25 75 ASP A O 1
ATOM 585 N N . ARG A 1 76 ? 13.840 7.784 8.052 1.00 86.62 76 ARG A N 1
ATOM 586 C CA . ARG A 1 76 ? 12.639 7.049 7.633 1.00 86.62 76 ARG A CA 1
ATOM 587 C C . ARG A 1 76 ? 12.474 7.016 6.108 1.00 86.62 76 ARG A C 1
ATOM 589 O O . ARG A 1 76 ? 11.523 6.410 5.629 1.00 86.62 76 ARG A O 1
ATOM 596 N N . ASN A 1 77 ? 13.380 7.636 5.348 1.00 84.62 77 ASN A N 1
ATOM 597 C CA . ASN A 1 77 ? 13.462 7.468 3.894 1.00 84.62 77 ASN A CA 1
ATOM 598 C C . ASN A 1 77 ? 14.243 6.207 3.489 1.00 84.62 77 ASN A C 1
ATOM 600 O O . ASN A 1 77 ? 14.135 5.777 2.341 1.00 84.62 77 ASN A O 1
ATOM 604 N N . ASP A 1 78 ? 14.976 5.577 4.415 1.00 85.12 78 ASP A N 1
ATOM 605 C CA . ASP A 1 78 ? 15.497 4.222 4.222 1.00 85.12 78 ASP A CA 1
ATOM 606 C C . ASP A 1 78 ? 14.335 3.223 4.322 1.00 85.12 78 ASP A C 1
ATOM 608 O O . ASP A 1 78 ? 13.990 2.711 5.391 1.00 85.12 78 ASP A O 1
ATOM 612 N N . LEU A 1 79 ? 13.682 2.990 3.181 1.00 82.56 79 LEU A N 1
ATOM 613 C CA . LEU A 1 79 ? 12.479 2.165 3.089 1.00 82.56 79 LEU A CA 1
ATOM 614 C C . LEU A 1 79 ? 12.726 0.716 3.516 1.00 82.56 79 LEU A C 1
ATOM 616 O O . LEU A 1 79 ? 11.824 0.096 4.086 1.00 82.56 79 LEU A O 1
ATOM 620 N N . GLY A 1 80 ? 13.924 0.181 3.262 1.00 84.69 80 GLY A N 1
ATOM 621 C CA . GLY A 1 80 ? 14.293 -1.173 3.669 1.00 84.69 80 GLY A CA 1
ATOM 622 C C . GLY A 1 80 ? 14.342 -1.279 5.189 1.00 84.69 80 GLY A C 1
ATOM 623 O O . GLY A 1 80 ? 13.621 -2.083 5.786 1.00 84.69 80 GLY A O 1
ATOM 624 N N . LYS A 1 81 ? 15.106 -0.387 5.827 1.00 88.81 81 LYS A N 1
ATOM 625 C CA . LYS A 1 81 ? 15.229 -0.334 7.287 1.00 88.81 81 LYS A CA 1
ATOM 626 C C . LYS A 1 81 ? 13.902 -0.036 7.984 1.00 88.81 81 LYS A C 1
ATOM 628 O O . LYS A 1 81 ? 13.581 -0.684 8.983 1.00 88.81 81 LYS A O 1
ATOM 633 N N . LEU A 1 82 ? 13.117 0.906 7.457 1.00 90.69 82 LEU A N 1
ATOM 634 C CA . LEU A 1 82 ? 11.791 1.229 7.983 1.00 90.69 82 LEU A CA 1
ATOM 635 C C . LEU A 1 82 ? 10.869 0.010 7.937 1.00 90.69 82 LEU A C 1
ATOM 637 O O . LEU A 1 82 ? 10.268 -0.344 8.950 1.00 90.69 82 LEU A O 1
ATOM 641 N N . SER A 1 83 ? 10.796 -0.662 6.787 1.00 90.25 83 SER A N 1
ATOM 642 C CA . SER A 1 83 ? 9.938 -1.837 6.606 1.00 90.25 83 SER A CA 1
ATOM 643 C C . SER A 1 83 ? 10.331 -2.981 7.541 1.00 90.25 83 SER A C 1
ATOM 645 O O . SER A 1 83 ? 9.462 -3.599 8.162 1.00 90.25 83 SER A O 1
ATOM 647 N N . GLU A 1 84 ? 11.631 -3.235 7.709 1.00 90.25 84 GLU A N 1
ATOM 648 C CA . GLU A 1 84 ? 12.123 -4.226 8.668 1.00 90.25 84 GLU A CA 1
ATOM 649 C C . GLU A 1 84 ? 11.772 -3.875 10.116 1.00 90.25 84 GLU A C 1
ATOM 651 O O . GLU A 1 84 ? 11.360 -4.747 10.888 1.00 90.25 84 GLU A O 1
ATOM 656 N N . SER A 1 85 ? 11.958 -2.612 10.504 1.00 94.69 85 SER A N 1
ATOM 657 C CA . SER A 1 85 ? 11.679 -2.155 11.865 1.00 94.69 85 SER A CA 1
ATOM 658 C C . SER A 1 85 ? 10.190 -2.261 12.197 1.00 94.69 85 SER A C 1
ATOM 660 O O . SER A 1 85 ? 9.811 -2.820 13.236 1.00 94.69 85 SER A O 1
ATOM 662 N N . MET A 1 86 ? 9.338 -1.856 11.249 1.00 94.94 86 MET A N 1
ATOM 663 C CA . MET A 1 86 ? 7.890 -2.005 11.351 1.00 94.94 86 MET A CA 1
ATOM 664 C C . MET A 1 86 ? 7.492 -3.472 11.495 1.00 94.94 86 MET A C 1
ATOM 666 O O . MET A 1 86 ? 6.724 -3.799 12.398 1.00 94.94 86 MET A O 1
ATOM 670 N N . LEU A 1 87 ? 8.040 -4.366 10.663 1.00 93.00 87 LEU A N 1
ATOM 671 C CA . LEU A 1 87 ? 7.759 -5.804 10.725 1.00 93.00 87 LEU A CA 1
ATOM 672 C C . LEU A 1 87 ? 8.140 -6.413 12.085 1.00 93.00 87 LEU A C 1
ATOM 674 O O . LEU A 1 87 ? 7.432 -7.284 12.588 1.00 93.00 87 LEU A O 1
ATOM 678 N N . LYS A 1 88 ? 9.232 -5.949 12.704 1.00 95.12 88 LYS A N 1
ATOM 679 C CA . LYS A 1 88 ? 9.682 -6.419 14.027 1.00 95.12 88 LYS A CA 1
ATOM 680 C C . LYS A 1 88 ? 8.820 -5.865 15.169 1.00 95.12 88 LYS A C 1
ATOM 682 O O . LYS A 1 88 ? 8.574 -6.572 16.145 1.00 95.12 88 LYS A O 1
ATOM 687 N N . THR A 1 89 ? 8.354 -4.622 15.055 1.00 96.44 89 THR A N 1
ATOM 688 C CA . THR A 1 89 ? 7.787 -3.871 16.188 1.00 96.44 89 THR A CA 1
ATOM 689 C C . THR A 1 89 ? 6.265 -3.775 16.154 1.00 96.44 89 THR A C 1
ATOM 691 O O . THR A 1 89 ? 5.590 -4.053 17.152 1.00 96.44 89 THR A O 1
ATOM 694 N N . MET A 1 90 ? 5.699 -3.379 15.015 1.00 97.38 90 MET A N 1
ATOM 695 C CA . MET A 1 90 ? 4.284 -3.027 14.910 1.00 97.38 90 MET A CA 1
ATOM 696 C C . MET A 1 90 ? 3.310 -4.196 15.111 1.00 97.38 90 MET A C 1
ATOM 698 O O . MET A 1 90 ? 2.280 -3.943 15.737 1.00 97.38 90 MET A O 1
ATOM 702 N N . PRO A 1 91 ? 3.576 -5.458 14.701 1.00 97.38 91 PRO A N 1
ATOM 703 C CA . PRO A 1 91 ? 2.618 -6.548 14.906 1.00 97.38 91 PRO A CA 1
ATOM 704 C C . PRO A 1 91 ? 2.211 -6.738 16.371 1.00 97.38 91 PRO A C 1
ATOM 706 O O . PRO A 1 91 ? 1.028 -6.886 16.678 1.00 97.38 91 PRO A O 1
ATOM 709 N N . GLY A 1 92 ? 3.178 -6.684 17.294 1.00 97.62 92 GLY A N 1
ATOM 710 C CA . GLY A 1 92 ? 2.909 -6.818 18.727 1.00 97.62 92 GLY A CA 1
ATOM 711 C C . GLY A 1 92 ? 2.110 -5.639 19.283 1.00 97.62 92 GLY A C 1
ATOM 712 O O . GLY A 1 92 ? 1.179 -5.830 20.062 1.00 97.62 92 GLY A O 1
ATOM 713 N N . LYS A 1 93 ? 2.432 -4.415 18.851 1.00 97.88 93 LYS A N 1
ATOM 714 C CA . LYS A 1 93 ? 1.735 -3.195 19.287 1.00 97.88 93 LYS A CA 1
ATOM 715 C C . LYS A 1 93 ? 0.311 -3.127 18.741 1.00 97.88 93 LYS A C 1
ATOM 717 O O . LYS A 1 93 ? -0.611 -2.811 19.489 1.00 97.88 93 LYS A O 1
ATOM 722 N N . LEU A 1 94 ? 0.127 -3.482 17.472 1.00 97.69 94 LEU A N 1
ATOM 723 C CA . LEU A 1 94 ? -1.173 -3.516 16.816 1.00 97.69 94 LEU A CA 1
ATOM 724 C C . LEU A 1 94 ? -2.078 -4.590 17.428 1.00 97.69 94 LEU A C 1
ATOM 726 O O . LEU A 1 94 ? -3.252 -4.324 17.664 1.00 97.69 94 LEU A O 1
ATOM 730 N N . LYS A 1 95 ? -1.528 -5.761 17.777 1.00 98.12 95 LYS A N 1
ATOM 731 C CA . LYS A 1 95 ? -2.267 -6.793 18.516 1.00 98.12 95 LYS A CA 1
ATOM 732 C C . LYS A 1 95 ? -2.840 -6.249 19.829 1.00 98.12 95 LYS A C 1
ATOM 734 O O . LYS A 1 95 ? -4.040 -6.359 20.057 1.00 98.12 95 LYS A O 1
ATOM 739 N N . VAL A 1 96 ? -1.999 -5.617 20.652 1.00 98.00 96 VAL A N 1
ATOM 740 C CA . VAL A 1 96 ? -2.416 -5.029 21.940 1.00 98.00 96 VAL A CA 1
ATOM 741 C C . VAL A 1 96 ? -3.465 -3.931 21.743 1.00 98.00 96 VAL A C 1
ATOM 743 O O . VAL A 1 96 ? -4.423 -3.843 22.509 1.00 98.00 96 VAL A O 1
ATOM 746 N N . LEU A 1 97 ? -3.310 -3.099 20.709 1.00 97.56 97 LEU A N 1
ATOM 747 C CA . LEU A 1 97 ? -4.286 -2.069 20.360 1.00 97.56 97 LEU A CA 1
ATOM 748 C C . LEU A 1 97 ? -5.653 -2.681 20.015 1.00 97.56 97 LEU A C 1
ATOM 750 O O . LEU A 1 97 ? -6.664 -2.248 20.565 1.00 97.56 97 LEU A O 1
ATOM 754 N N . ILE A 1 98 ? -5.686 -3.696 19.149 1.00 97.62 98 ILE A N 1
ATOM 755 C CA . ILE A 1 98 ? -6.924 -4.380 18.750 1.00 97.62 98 ILE A CA 1
ATOM 756 C C . ILE A 1 98 ? -7.579 -5.073 19.953 1.00 97.62 98 ILE A C 1
ATOM 758 O O . ILE A 1 98 ? -8.785 -4.947 20.151 1.00 97.62 98 ILE A O 1
ATOM 762 N N . GLU A 1 99 ? -6.805 -5.749 20.804 1.00 97.38 99 GLU A N 1
ATOM 763 C CA . GLU A 1 99 ? -7.316 -6.371 22.034 1.00 97.38 99 GLU A CA 1
ATOM 764 C C . GLU A 1 99 ? -7.928 -5.331 22.983 1.00 97.38 99 GLU A C 1
ATOM 766 O O . GLU A 1 99 ? -9.023 -5.533 23.510 1.00 97.38 99 GLU A O 1
ATOM 771 N N . LYS A 1 100 ? -7.267 -4.180 23.162 1.00 96.81 100 LYS A N 1
ATOM 772 C CA . LYS A 1 100 ? -7.796 -3.066 23.961 1.00 96.81 100 LYS A CA 1
ATOM 773 C C . LYS A 1 100 ? -9.114 -2.543 23.393 1.00 96.81 100 LYS A C 1
ATOM 775 O O . LYS A 1 100 ? -10.046 -2.316 24.160 1.00 96.81 100 LYS A O 1
ATOM 780 N N . ILE A 1 101 ? -9.191 -2.361 22.076 1.00 94.62 101 ILE A N 1
ATOM 781 C CA . ILE A 1 101 ? -10.409 -1.937 21.383 1.00 94.62 101 ILE A CA 1
ATOM 782 C C . ILE A 1 101 ? -11.539 -2.944 21.645 1.00 94.62 101 ILE A C 1
ATOM 784 O O . ILE A 1 101 ? -12.611 -2.560 22.111 1.00 94.62 101 ILE A O 1
ATOM 788 N N . ASN A 1 102 ? -11.292 -4.236 21.431 1.00 94.25 102 ASN A N 1
ATOM 789 C CA . ASN A 1 102 ? -12.298 -5.281 21.631 1.00 94.25 102 ASN A CA 1
ATOM 790 C C . ASN A 1 102 ? -12.796 -5.330 23.086 1.00 94.25 102 ASN A C 1
ATOM 792 O O . ASN A 1 102 ? -14.002 -5.366 23.325 1.00 94.25 102 ASN A O 1
ATOM 796 N N . ASN A 1 103 ? -11.888 -5.226 24.061 1.00 93.25 103 ASN A N 1
ATOM 797 C CA . ASN A 1 103 ? -12.221 -5.226 25.490 1.00 93.25 103 ASN A CA 1
ATOM 798 C C . ASN A 1 103 ? -13.071 -4.022 25.930 1.00 93.25 103 ASN A C 1
ATOM 800 O O . ASN A 1 103 ? -13.730 -4.079 26.965 1.00 93.25 103 ASN A O 1
ATOM 804 N N . GLN A 1 104 ? -13.082 -2.935 25.157 1.00 91.38 104 GLN A N 1
ATOM 805 C CA . GLN A 1 104 ? -13.926 -1.761 25.401 1.00 91.38 104 GLN A CA 1
ATOM 806 C C . GLN A 1 104 ? -15.333 -1.894 24.787 1.00 91.38 104 GLN A C 1
ATOM 808 O O . GLN A 1 104 ? -16.049 -0.900 24.686 1.00 91.38 104 GLN A O 1
ATOM 813 N N . GLY A 1 105 ? -15.731 -3.094 24.346 1.00 87.00 105 GLY A N 1
ATOM 814 C CA . GLY A 1 105 ? -17.017 -3.337 23.680 1.00 87.00 105 GLY A CA 1
ATOM 815 C C . GLY A 1 105 ? -17.060 -2.829 22.236 1.00 87.00 105 GLY A C 1
ATOM 816 O O . GLY A 1 105 ? -18.130 -2.705 21.648 1.00 87.00 105 GLY A O 1
ATOM 817 N N . ASN A 1 106 ? -15.895 -2.521 21.663 1.00 86.25 106 ASN A N 1
ATOM 818 C CA . ASN A 1 106 ? -15.727 -1.900 20.356 1.00 86.25 106 ASN A CA 1
ATOM 819 C C . ASN A 1 106 ? -15.202 -2.907 19.318 1.00 86.25 106 ASN A C 1
ATOM 821 O O . ASN A 1 106 ? -14.278 -2.578 18.578 1.00 86.25 106 ASN A O 1
ATOM 825 N N . GLU A 1 107 ? -15.768 -4.117 19.291 1.00 93.88 107 GLU A N 1
ATOM 826 C CA . GLU A 1 107 ? -15.263 -5.261 18.518 1.00 93.88 107 GLU A CA 1
ATOM 827 C C . GLU A 1 107 ? -14.904 -4.905 17.068 1.00 93.88 107 GLU A C 1
ATOM 829 O O . GLU A 1 107 ? -15.727 -4.389 16.307 1.00 93.88 107 GLU A O 1
ATOM 834 N N . VAL A 1 108 ? -13.648 -5.168 16.700 1.00 97.25 108 VAL A N 1
ATOM 835 C CA . VAL A 1 108 ? -13.122 -4.933 15.356 1.00 97.25 108 VAL A CA 1
ATOM 836 C C . VAL A 1 108 ? -13.712 -5.962 14.399 1.00 97.25 108 VAL A C 1
ATOM 838 O O . VAL A 1 108 ? -13.416 -7.151 14.480 1.00 97.25 108 VAL A O 1
ATOM 841 N N . ALA A 1 109 ? -14.510 -5.482 13.449 1.00 97.25 109 ALA A N 1
ATOM 842 C CA . ALA A 1 109 ? -15.134 -6.303 12.423 1.00 97.25 109 ALA A CA 1
ATOM 843 C C . ALA A 1 109 ? -14.171 -6.620 11.271 1.00 97.25 109 ALA A C 1
ATOM 845 O O . ALA A 1 109 ? -14.243 -7.703 10.694 1.00 97.25 109 ALA A O 1
ATOM 846 N N . CYS A 1 110 ? -13.286 -5.680 10.918 1.00 98.19 110 CYS A N 1
ATOM 847 C CA . CYS A 1 110 ? -12.354 -5.828 9.802 1.00 98.19 110 CYS A CA 1
ATOM 848 C C . CYS A 1 110 ? -11.059 -5.037 10.024 1.00 98.19 110 CYS A C 1
ATOM 850 O O . CYS A 1 110 ? -11.070 -3.944 10.593 1.00 98.19 110 CYS A O 1
ATOM 852 N N . VAL A 1 111 ? -9.950 -5.572 9.523 1.00 98.44 111 VAL A N 1
ATOM 853 C CA . VAL A 1 111 ? -8.673 -4.869 9.389 1.00 98.44 111 VAL A CA 1
ATOM 854 C C . VAL A 1 111 ? -8.420 -4.571 7.913 1.00 98.44 111 VAL A C 1
ATOM 856 O O . VAL A 1 111 ? -8.445 -5.482 7.088 1.00 98.44 111 VAL A O 1
ATOM 859 N N . ILE A 1 112 ? -8.140 -3.311 7.585 1.00 98.38 112 ILE A N 1
ATOM 860 C CA . ILE A 1 112 ? -7.678 -2.896 6.259 1.00 98.38 112 ILE A CA 1
ATOM 861 C C . ILE A 1 112 ? -6.193 -2.557 6.362 1.00 98.38 112 ILE A C 1
ATOM 863 O O . ILE A 1 112 ? -5.815 -1.649 7.098 1.00 98.38 112 ILE A O 1
ATOM 867 N N . GLY A 1 113 ? -5.352 -3.297 5.648 1.00 97.69 113 GLY A N 1
ATOM 868 C CA . GLY A 1 113 ? -3.909 -3.062 5.606 1.00 97.69 113 GLY A CA 1
ATOM 869 C C . GLY A 1 113 ? -3.458 -2.626 4.223 1.00 97.69 113 GLY A C 1
ATOM 870 O O . GLY A 1 113 ? -3.946 -3.144 3.220 1.00 97.69 113 GLY A O 1
ATOM 871 N N . ASP A 1 114 ? -2.511 -1.700 4.172 1.00 96.62 114 ASP A N 1
ATOM 872 C CA . ASP A 1 114 ? -1.811 -1.364 2.937 1.00 96.62 114 ASP A CA 1
ATOM 873 C C . ASP A 1 114 ? -1.043 -2.576 2.384 1.00 96.62 114 ASP A C 1
ATOM 875 O O . ASP A 1 114 ? -0.448 -3.355 3.136 1.00 96.62 114 ASP A O 1
ATOM 879 N N . GLY A 1 115 ? -1.057 -2.751 1.063 1.00 93.81 115 GLY A N 1
ATOM 880 C CA . GLY A 1 115 ? -0.431 -3.897 0.411 1.00 93.81 115 GLY A CA 1
ATOM 881 C C . GLY A 1 115 ? 1.092 -3.965 0.565 1.00 93.81 115 GLY A C 1
ATOM 882 O O . GLY A 1 115 ? 1.666 -5.043 0.419 1.00 93.81 115 GLY A O 1
ATOM 883 N N . SER A 1 116 ? 1.745 -2.861 0.936 1.00 91.31 116 SER A N 1
ATOM 884 C CA . SER A 1 116 ? 3.176 -2.813 1.260 1.00 91.31 116 SER A CA 1
ATOM 885 C C . SER A 1 116 ? 3.512 -3.318 2.672 1.00 91.31 116 SER A C 1
ATOM 887 O O . SER A 1 116 ? 4.689 -3.434 3.014 1.00 91.31 116 SER A O 1
ATOM 889 N N . ILE A 1 117 ? 2.515 -3.642 3.504 1.00 92.69 117 ILE A N 1
ATOM 890 C CA . ILE A 1 117 ? 2.692 -4.199 4.858 1.00 92.69 117 ILE A CA 1
ATOM 891 C C . ILE A 1 117 ? 1.908 -5.502 5.035 1.00 92.69 117 ILE A C 1
ATOM 893 O O . ILE A 1 117 ? 1.036 -5.632 5.896 1.00 92.69 117 ILE A O 1
ATOM 897 N N . GLY A 1 118 ? 2.258 -6.517 4.244 1.00 92.00 118 GLY A N 1
ATOM 898 C CA . GLY A 1 118 ? 1.560 -7.805 4.192 1.00 92.00 118 GLY A CA 1
ATOM 899 C C . GLY A 1 118 ? 1.400 -8.504 5.548 1.00 92.00 118 GLY A C 1
ATOM 900 O O . GLY A 1 118 ? 0.393 -9.171 5.785 1.00 92.00 118 GLY A O 1
ATOM 901 N N . TRP A 1 119 ? 2.311 -8.268 6.498 1.00 94.88 119 TRP A N 1
ATOM 902 C CA . TRP A 1 119 ? 2.225 -8.796 7.866 1.00 94.88 119 TRP A CA 1
ATOM 903 C C . TRP A 1 119 ? 0.926 -8.424 8.601 1.00 94.88 119 TRP A C 1
ATOM 905 O O . TRP A 1 119 ? 0.520 -9.139 9.522 1.00 94.88 119 TRP A O 1
ATOM 915 N N . VAL A 1 120 ? 0.242 -7.345 8.197 1.00 97.00 120 VAL A N 1
ATOM 916 C CA . VAL A 1 120 ? -1.077 -6.973 8.730 1.00 97.00 120 VAL A CA 1
ATOM 917 C C . VAL A 1 120 ? -2.117 -8.054 8.423 1.00 97.00 120 VAL A C 1
ATOM 919 O O . VAL A 1 120 ? -2.921 -8.393 9.295 1.00 97.00 120 VAL A O 1
ATOM 922 N N . MET A 1 121 ? -2.081 -8.644 7.221 1.00 97.25 121 MET A N 1
ATOM 923 C CA . MET A 1 121 ? -3.004 -9.713 6.821 1.00 97.25 121 MET A CA 1
ATOM 924 C C . MET A 1 121 ? -2.809 -10.956 7.694 1.00 97.25 121 MET A C 1
ATOM 926 O O . MET A 1 121 ? -3.779 -11.536 8.190 1.00 97.25 121 MET A O 1
ATOM 930 N N . GLU A 1 122 ? -1.553 -11.320 7.949 1.00 96.12 122 GLU A N 1
ATOM 931 C CA . GLU A 1 122 ? -1.192 -12.452 8.805 1.00 96.12 122 GLU A CA 1
ATOM 932 C C . GLU A 1 122 ? -1.593 -12.236 10.265 1.00 96.12 122 GLU A C 1
ATOM 934 O O . GLU A 1 122 ? -2.105 -13.148 10.922 1.00 96.12 122 GLU A O 1
ATOM 939 N N . LEU A 1 123 ? -1.399 -11.022 10.789 1.00 97.19 123 LEU A N 1
ATOM 940 C CA . LEU A 1 123 ? -1.849 -10.673 12.133 1.00 97.19 123 LEU A CA 1
ATOM 941 C C . LEU A 1 123 ? -3.373 -10.804 12.248 1.00 97.19 123 LEU A C 1
ATOM 943 O O . LEU A 1 123 ? -3.857 -11.490 13.149 1.00 97.19 123 LEU A O 1
ATOM 947 N N . ALA A 1 124 ? -4.123 -10.202 11.322 1.00 97.75 124 ALA A N 1
ATOM 948 C CA . ALA A 1 124 ? -5.582 -10.270 11.321 1.00 97.75 124 ALA A CA 1
ATOM 949 C C . ALA A 1 124 ? -6.085 -11.720 11.215 1.00 97.75 124 ALA A C 1
ATOM 951 O O . ALA A 1 124 ? -7.052 -12.088 11.884 1.00 97.75 124 ALA A O 1
ATOM 952 N N . LYS A 1 125 ? -5.394 -12.571 10.440 1.00 97.62 125 LYS A N 1
ATOM 953 C CA . LYS A 1 125 ? -5.687 -14.011 10.344 1.00 97.62 125 LYS A CA 1
ATOM 954 C C . LYS A 1 125 ? -5.503 -14.721 11.672 1.00 97.62 125 LYS A C 1
ATOM 956 O O . LYS A 1 125 ? -6.406 -15.432 12.101 1.00 97.62 125 LYS A O 1
ATOM 961 N N . LYS A 1 126 ? -4.378 -14.495 12.352 1.00 97.50 126 LYS A N 1
ATOM 962 C CA . LYS A 1 126 ? -4.106 -15.074 13.679 1.00 97.50 126 LYS A CA 1
ATOM 963 C C . LYS A 1 126 ? -5.121 -14.630 14.733 1.00 97.50 126 LYS A C 1
ATOM 965 O O . LYS A 1 126 ? -5.380 -15.376 15.670 1.00 97.50 126 LYS A O 1
ATOM 970 N N . MET A 1 127 ? -5.687 -13.435 14.577 1.00 97.44 127 MET A N 1
ATOM 971 C CA . MET A 1 127 ? -6.722 -12.893 15.461 1.00 97.44 127 MET A CA 1
ATOM 972 C C . MET A 1 127 ? -8.151 -13.266 15.037 1.00 97.44 127 MET A C 1
ATOM 974 O O . MET A 1 127 ? -9.092 -12.871 15.715 1.00 97.44 127 MET A O 1
ATOM 978 N N . ASN A 1 128 ? -8.323 -14.027 13.949 1.00 97.06 128 ASN A N 1
ATOM 979 C CA . ASN A 1 128 ? -9.622 -14.409 13.389 1.00 97.06 128 ASN A CA 1
ATOM 980 C C . ASN A 1 128 ? -10.539 -13.211 13.048 1.00 97.06 128 ASN A C 1
ATOM 982 O O . ASN A 1 128 ? -11.753 -13.277 13.213 1.00 97.06 128 ASN A O 1
ATOM 986 N N . ILE A 1 129 ? -9.954 -12.109 12.567 1.00 98.00 129 ILE A N 1
ATOM 987 C CA . ILE A 1 129 ? -10.673 -10.891 12.152 1.00 98.00 129 ILE A CA 1
ATOM 988 C C . ILE A 1 129 ? -10.769 -10.872 10.625 1.00 98.00 129 ILE A C 1
ATOM 990 O O . ILE A 1 129 ? -9.844 -11.340 9.962 1.00 98.00 129 ILE A O 1
ATOM 994 N N . ARG A 1 130 ? -11.844 -10.326 10.041 1.00 98.06 130 ARG A N 1
ATOM 995 C CA . ARG A 1 130 ? -11.916 -10.125 8.580 1.00 98.06 130 ARG A CA 1
ATOM 996 C C . ARG A 1 130 ? -10.781 -9.208 8.129 1.00 98.06 130 ARG A C 1
ATOM 998 O O . ARG A 1 130 ? -10.359 -8.322 8.870 1.00 98.06 130 ARG A O 1
ATOM 1005 N N . ARG A 1 131 ? -10.273 -9.407 6.918 1.00 97.69 131 ARG A N 1
ATOM 1006 C CA . ARG A 1 131 ? -9.108 -8.658 6.428 1.00 97.69 131 ARG A CA 1
ATOM 1007 C C . ARG A 1 131 ? -9.267 -8.248 4.974 1.00 97.69 131 ARG A C 1
ATOM 1009 O O . ARG A 1 131 ? -9.652 -9.064 4.138 1.00 97.69 131 ARG A O 1
ATOM 1016 N N . ALA A 1 132 ? -8.938 -6.999 4.690 1.00 97.94 132 ALA A N 1
ATOM 1017 C CA . ALA A 1 132 ? -8.874 -6.466 3.344 1.00 97.94 132 ALA A CA 1
ATOM 1018 C C . ALA A 1 132 ? -7.505 -5.837 3.099 1.00 97.94 132 ALA A C 1
ATOM 1020 O O . ALA A 1 132 ? -6.933 -5.192 3.979 1.00 97.94 132 ALA A O 1
ATOM 1021 N N . ALA A 1 133 ? -6.999 -6.011 1.889 1.00 97.69 133 ALA A N 1
ATOM 1022 C CA . ALA A 1 133 ? -5.801 -5.348 1.425 1.00 97.69 133 ALA A CA 1
ATOM 1023 C C . ALA A 1 133 ? -6.176 -4.118 0.600 1.00 97.69 133 ALA A C 1
ATOM 1025 O O . ALA A 1 133 ? -7.088 -4.174 -0.226 1.00 97.69 133 ALA A O 1
ATOM 1026 N N . PHE A 1 134 ? -5.459 -3.022 0.815 1.00 97.75 134 PHE A N 1
ATOM 1027 C CA . PHE A 1 134 ? -5.597 -1.795 0.047 1.00 97.75 134 PHE A CA 1
ATOM 1028 C C . PHE A 1 134 ? -4.306 -1.502 -0.716 1.00 97.75 134 PHE A C 1
ATOM 1030 O O . PHE A 1 134 ? -3.232 -1.421 -0.124 1.00 97.75 134 PHE A O 1
ATOM 1037 N N . TRP A 1 135 ? -4.410 -1.327 -2.029 1.00 96.31 135 TRP A N 1
ATOM 1038 C CA . TRP A 1 135 ? -3.303 -0.972 -2.905 1.00 96.31 135 TRP A CA 1
ATOM 1039 C C . TRP A 1 135 ? -3.500 0.452 -3.442 1.00 96.31 135 TRP A C 1
ATOM 1041 O O . TRP A 1 135 ? -4.433 0.686 -4.213 1.00 96.31 135 TRP A O 1
ATOM 1051 N N . PRO A 1 136 ? -2.659 1.424 -3.050 1.00 94.12 136 PRO A N 1
ATOM 1052 C CA . PRO A 1 136 ? -2.851 2.821 -3.441 1.00 94.12 136 PRO A CA 1
ATOM 1053 C C . PRO A 1 136 ? -2.282 3.176 -4.824 1.00 94.12 136 PRO A C 1
ATOM 1055 O O . PRO A 1 136 ? -2.480 4.300 -5.278 1.00 94.12 136 PRO A O 1
ATOM 1058 N N . ALA A 1 137 ? -1.550 2.262 -5.468 1.00 91.38 137 ALA A N 1
ATOM 1059 C CA . ALA A 1 137 ? -0.848 2.501 -6.728 1.00 91.38 137 ALA A CA 1
ATOM 1060 C C . ALA A 1 137 ? -1.539 1.815 -7.923 1.00 91.38 137 ALA A C 1
ATOM 1062 O O . ALA A 1 137 ? -2.585 1.188 -7.778 1.00 91.38 137 ALA A O 1
ATOM 1063 N N . ALA A 1 138 ? -0.934 1.918 -9.111 1.00 91.56 138 ALA A N 1
ATOM 1064 C CA . ALA A 1 138 ? -1.459 1.317 -10.336 1.00 91.56 138 ALA A CA 1
ATOM 1065 C C . ALA A 1 138 ? -1.665 -0.203 -10.199 1.00 91.56 138 ALA A C 1
ATOM 1067 O O . ALA A 1 138 ? -0.815 -0.916 -9.643 1.00 91.56 138 ALA A O 1
ATOM 1068 N N . THR A 1 139 ? -2.766 -0.707 -10.755 1.00 93.75 139 THR A N 1
ATOM 1069 C CA . THR A 1 139 ? -3.111 -2.136 -10.747 1.00 93.75 139 THR A CA 1
ATOM 1070 C C . THR A 1 139 ? -2.073 -2.957 -11.510 1.00 93.75 139 THR A C 1
ATOM 1072 O O . THR A 1 139 ? -1.727 -4.061 -11.091 1.00 93.75 139 THR A O 1
ATOM 1075 N N . ALA A 1 140 ? -1.492 -2.403 -12.577 1.00 92.25 140 ALA A N 1
ATOM 1076 C CA . ALA A 1 140 ? -0.415 -3.036 -13.330 1.00 92.25 140 ALA A CA 1
ATOM 1077 C C . ALA A 1 140 ? 0.831 -3.335 -12.475 1.00 92.25 140 ALA A C 1
ATOM 1079 O O . ALA A 1 140 ? 1.510 -4.332 -12.722 1.00 92.25 140 ALA A O 1
ATOM 1080 N N . LEU A 1 141 ? 1.124 -2.517 -11.453 1.00 90.31 141 LEU A N 1
ATOM 1081 C CA . LEU A 1 141 ? 2.232 -2.787 -10.529 1.00 90.31 141 LEU A CA 1
ATOM 1082 C C . LEU A 1 141 ? 1.919 -3.960 -9.605 1.00 90.31 141 LEU A C 1
ATOM 1084 O O . LEU A 1 141 ? 2.801 -4.765 -9.331 1.00 90.31 141 LEU A O 1
ATOM 1088 N N . LEU A 1 142 ? 0.670 -4.093 -9.165 1.00 91.12 142 LEU A N 1
ATOM 1089 C CA . LEU A 1 142 ? 0.257 -5.236 -8.358 1.00 91.12 142 LEU A CA 1
ATOM 1090 C C . LEU A 1 142 ? 0.241 -6.532 -9.187 1.00 91.12 142 LEU A C 1
ATOM 1092 O O . LEU A 1 142 ? 0.724 -7.571 -8.748 1.00 91.12 142 LEU A O 1
ATOM 1096 N N . ALA A 1 143 ? -0.217 -6.464 -10.439 1.00 92.62 143 ALA A N 1
ATOM 1097 C CA . ALA A 1 143 ? -0.107 -7.571 -11.392 1.00 92.62 143 ALA A CA 1
ATOM 1098 C C . ALA A 1 143 ? 1.357 -7.994 -11.628 1.00 92.62 143 ALA A C 1
ATOM 1100 O O . ALA A 1 143 ? 1.656 -9.187 -11.741 1.00 92.62 143 ALA A O 1
ATOM 1101 N N . LEU A 1 144 ? 2.280 -7.025 -11.661 1.00 91.25 144 LEU A N 1
ATOM 1102 C CA . LEU A 1 144 ? 3.715 -7.285 -11.746 1.00 91.25 144 LEU A CA 1
ATOM 1103 C C . LEU A 1 144 ? 4.230 -8.062 -10.535 1.00 91.25 144 LEU A C 1
ATOM 1105 O O . LEU A 1 144 ? 4.977 -9.021 -10.726 1.00 91.25 144 LEU A O 1
ATOM 1109 N N . THR A 1 145 ? 3.823 -7.702 -9.314 1.00 90.31 145 THR A N 1
ATOM 1110 C CA . THR A 1 145 ? 4.279 -8.420 -8.114 1.00 90.31 145 THR A CA 1
ATOM 1111 C C . THR A 1 145 ? 3.763 -9.858 -8.085 1.00 90.31 145 THR A C 1
ATOM 1113 O O . THR A 1 145 ? 4.534 -10.777 -7.818 1.00 90.31 145 THR A O 1
ATOM 1116 N N . PHE A 1 146 ? 2.504 -10.091 -8.471 1.00 92.06 146 PHE A N 1
ATOM 1117 C CA . PHE A 1 146 ? 1.960 -11.448 -8.617 1.00 92.06 146 PHE A CA 1
ATOM 1118 C C . PHE A 1 146 ? 2.662 -12.271 -9.704 1.00 92.06 146 PHE A C 1
ATOM 1120 O O . PHE A 1 146 ? 2.665 -13.499 -9.643 1.00 92.06 146 PHE A O 1
ATOM 1127 N N . SER A 1 147 ? 3.290 -11.606 -10.673 1.00 93.06 147 SER A N 1
ATOM 1128 C CA . SER A 1 147 ? 4.017 -12.252 -11.765 1.00 93.06 147 SER A CA 1
ATOM 1129 C C . SER A 1 147 ? 5.476 -12.574 -11.433 1.00 93.06 147 SER A C 1
ATOM 1131 O O . SER A 1 147 ? 6.141 -13.178 -12.271 1.00 93.06 147 SER A O 1
ATOM 1133 N N . ILE A 1 148 ? 5.989 -12.220 -10.244 1.00 93.69 148 ILE A N 1
ATOM 1134 C CA . ILE A 1 148 ? 7.393 -12.471 -9.860 1.00 93.69 148 ILE A CA 1
ATOM 1135 C C . ILE A 1 148 ? 7.829 -13.929 -10.105 1.00 93.69 148 ILE A C 1
ATOM 1137 O O . ILE A 1 148 ? 8.861 -14.102 -10.755 1.00 93.69 148 ILE A O 1
ATOM 1141 N N . PRO A 1 149 ? 7.074 -14.974 -9.699 1.00 93.00 149 PRO A N 1
ATOM 1142 C CA . PRO A 1 149 ? 7.470 -16.359 -9.970 1.00 93.00 149 PRO A CA 1
ATOM 1143 C C . PRO A 1 149 ? 7.670 -16.637 -11.464 1.00 93.00 149 PRO A C 1
ATOM 1145 O O . PRO A 1 149 ? 8.678 -17.206 -11.865 1.00 93.00 149 PRO A O 1
ATOM 1148 N N . LYS A 1 150 ? 6.767 -16.128 -12.308 1.00 93.31 150 LYS A N 1
ATOM 1149 C CA . LYS A 1 150 ? 6.872 -16.263 -13.763 1.00 93.31 150 LYS A CA 1
ATOM 1150 C C . LYS A 1 150 ? 8.072 -15.499 -14.331 1.00 93.31 150 LYS A C 1
ATOM 1152 O O . LYS A 1 150 ? 8.727 -15.990 -15.239 1.00 93.31 150 LYS A O 1
ATOM 1157 N N . LEU A 1 151 ? 8.383 -14.310 -13.807 1.00 94.44 151 LEU A N 1
ATOM 1158 C CA . LEU A 1 151 ? 9.562 -13.544 -14.235 1.00 94.44 151 LEU A CA 1
ATOM 1159 C C . LEU A 1 151 ? 10.874 -14.285 -13.927 1.00 94.44 151 LEU A C 1
ATOM 1161 O O . LEU A 1 151 ? 11.838 -14.140 -14.683 1.00 94.44 151 LEU A O 1
ATOM 1165 N N . ILE A 1 152 ? 10.904 -15.061 -12.839 1.00 94.56 152 ILE A N 1
ATOM 1166 C CA . ILE A 1 152 ? 12.020 -15.950 -12.497 1.00 94.56 152 ILE A CA 1
ATOM 1167 C C . ILE A 1 152 ? 12.076 -17.123 -13.482 1.00 94.56 152 ILE A C 1
ATOM 1169 O O . ILE A 1 152 ? 13.127 -17.371 -14.072 1.00 94.56 152 ILE A O 1
ATOM 1173 N N . ASP A 1 153 ? 10.946 -17.800 -13.710 1.00 94.94 153 ASP A N 1
ATOM 1174 C CA . ASP A 1 153 ? 10.855 -18.953 -14.618 1.00 94.94 153 ASP A CA 1
ATOM 1175 C C . ASP A 1 153 ? 11.240 -18.594 -16.066 1.00 94.94 153 ASP A C 1
ATOM 1177 O O . ASP A 1 153 ? 11.951 -19.344 -16.736 1.00 94.94 153 ASP A O 1
ATOM 1181 N N . ASP A 1 154 ? 10.837 -17.408 -16.531 1.00 93.75 154 ASP A N 1
ATOM 1182 C CA . ASP A 1 154 ? 11.168 -16.871 -17.857 1.00 93.75 154 ASP A CA 1
ATOM 1183 C C . ASP A 1 154 ? 12.627 -16.361 -17.950 1.00 93.75 154 ASP A C 1
ATOM 1185 O O . ASP A 1 154 ? 13.065 -15.887 -19.007 1.00 93.75 154 ASP A O 1
ATOM 1189 N N . GLY A 1 155 ? 13.394 -16.421 -16.853 1.00 94.06 155 GLY A N 1
ATOM 1190 C CA . GLY A 1 155 ? 14.787 -15.975 -16.780 1.00 94.06 155 GLY A CA 1
ATOM 1191 C C . GLY A 1 155 ? 14.962 -14.465 -16.965 1.00 94.06 155 GLY A C 1
ATOM 1192 O O . GLY A 1 155 ? 16.023 -14.006 -17.395 1.00 94.06 155 GLY A O 1
ATOM 1193 N N . ILE A 1 156 ? 13.917 -13.677 -16.694 1.00 94.62 156 ILE A N 1
ATOM 1194 C CA . ILE A 1 156 ? 13.968 -12.211 -16.760 1.00 94.62 156 ILE A CA 1
ATOM 1195 C C . ILE A 1 156 ? 14.712 -11.673 -15.538 1.00 94.62 156 ILE A C 1
ATOM 1197 O O . ILE A 1 156 ? 15.564 -10.789 -15.673 1.00 94.62 156 ILE A O 1
ATOM 1201 N N . ILE A 1 157 ? 14.420 -12.246 -14.371 1.00 95.38 157 ILE A N 1
ATOM 1202 C CA . ILE A 1 157 ? 15.084 -11.978 -13.094 1.00 95.38 157 ILE A CA 1
ATOM 1203 C C . ILE A 1 157 ? 15.566 -13.293 -12.465 1.00 95.38 157 ILE A C 1
ATOM 1205 O O . ILE A 1 157 ? 15.107 -14.366 -12.848 1.00 95.38 157 ILE A O 1
ATOM 1209 N N . ASN A 1 158 ? 16.492 -13.230 -11.510 1.00 93.88 158 ASN A N 1
ATOM 1210 C CA . ASN A 1 158 ? 16.881 -14.380 -10.686 1.00 93.88 158 ASN A CA 1
ATOM 1211 C C . ASN A 1 158 ? 16.073 -14.421 -9.362 1.00 93.88 158 ASN A C 1
ATOM 1213 O O . ASN A 1 158 ? 15.198 -13.592 -9.114 1.00 93.88 158 ASN A O 1
ATOM 1217 N N . ASN A 1 159 ? 16.422 -15.356 -8.473 1.00 91.56 159 ASN A N 1
ATOM 1218 C CA . ASN A 1 159 ? 15.765 -15.537 -7.171 1.00 91.56 159 ASN A CA 1
ATOM 1219 C C . ASN A 1 159 ? 15.977 -14.397 -6.160 1.00 91.56 159 ASN A C 1
ATOM 1221 O O . ASN A 1 159 ? 15.297 -14.391 -5.140 1.00 91.56 159 ASN A O 1
ATOM 1225 N N . ASP A 1 160 ? 16.921 -13.481 -6.390 1.00 89.81 160 ASP A N 1
ATOM 1226 C CA . ASP A 1 160 ? 17.143 -12.310 -5.525 1.00 89.81 160 ASP A CA 1
ATOM 1227 C C . ASP A 1 160 ? 16.572 -11.013 -6.125 1.00 89.81 160 ASP A C 1
ATOM 1229 O O . ASP A 1 160 ? 16.735 -9.937 -5.550 1.00 89.81 160 ASP A O 1
ATOM 1233 N N . GLY A 1 161 ? 15.880 -11.117 -7.266 1.00 91.06 161 GLY A N 1
ATOM 1234 C CA . GLY A 1 161 ? 15.275 -9.990 -7.962 1.00 91.06 161 GLY A CA 1
ATOM 1235 C C . GLY A 1 161 ? 16.213 -9.276 -8.935 1.00 91.06 161 GLY A C 1
ATOM 1236 O O . GLY A 1 161 ? 15.762 -8.362 -9.631 1.00 91.06 161 GLY A O 1
ATOM 1237 N N . THR A 1 162 ? 17.479 -9.686 -9.049 1.00 92.00 162 THR A N 1
ATOM 1238 C CA . THR A 1 162 ? 18.417 -9.133 -10.031 1.00 92.00 162 THR A CA 1
ATOM 1239 C C . THR A 1 162 ? 17.944 -9.416 -11.452 1.00 92.00 162 THR A C 1
ATOM 1241 O O . THR A 1 162 ? 17.653 -10.551 -11.833 1.00 92.00 162 THR A O 1
ATOM 1244 N N . VAL A 1 163 ? 17.928 -8.367 -12.272 1.00 93.00 163 VAL A N 1
ATOM 1245 C CA . VAL A 1 163 ? 17.567 -8.434 -13.690 1.00 93.00 163 VAL A CA 1
ATOM 1246 C C . VAL A 1 163 ? 18.659 -9.152 -14.482 1.00 93.00 163 VAL A C 1
ATOM 1248 O O . VAL A 1 163 ? 19.758 -8.626 -14.655 1.00 93.00 163 VAL A O 1
ATOM 1251 N N . ILE A 1 164 ? 18.335 -10.329 -15.022 1.00 93.56 164 ILE A N 1
ATOM 1252 C CA . ILE A 1 164 ? 19.222 -11.093 -15.911 1.00 93.56 164 ILE A CA 1
ATOM 1253 C C . ILE A 1 164 ? 19.064 -10.592 -17.350 1.00 93.56 164 ILE A C 1
ATOM 1255 O O . ILE A 1 164 ? 20.046 -10.303 -18.039 1.00 93.56 164 ILE A O 1
ATOM 1259 N N . LYS A 1 165 ? 17.817 -10.472 -17.820 1.00 91.88 165 LYS A N 1
ATOM 1260 C CA . LYS A 1 165 ? 17.508 -10.115 -19.208 1.00 91.88 165 LYS A CA 1
ATOM 1261 C C . LYS A 1 165 ? 17.059 -8.662 -19.302 1.00 91.88 165 LYS A C 1
ATOM 1263 O O . LYS A 1 165 ? 15.950 -8.299 -18.908 1.00 91.88 165 LYS A O 1
ATOM 1268 N N . LYS A 1 166 ? 17.916 -7.819 -19.879 1.00 90.88 166 LYS A N 1
ATOM 1269 C CA . LYS A 1 166 ? 17.590 -6.418 -20.177 1.00 90.88 166 LYS A CA 1
ATOM 1270 C C . LYS A 1 166 ? 16.669 -6.332 -21.392 1.00 90.88 166 LYS A C 1
ATOM 1272 O O . LYS A 1 166 ? 16.944 -6.948 -22.420 1.00 90.88 166 LYS A O 1
ATOM 1277 N N . GLY A 1 167 ? 15.596 -5.557 -21.288 1.00 91.44 167 GLY A N 1
ATOM 1278 C CA . GLY A 1 167 ? 14.671 -5.335 -22.397 1.00 91.44 167 GLY A CA 1
ATOM 1279 C C . GLY A 1 167 ? 13.266 -4.983 -21.935 1.00 91.44 167 GLY A C 1
ATOM 1280 O O . GLY A 1 167 ? 13.032 -4.739 -20.756 1.00 91.44 167 GLY A O 1
ATOM 1281 N N . MET A 1 168 ? 12.331 -4.951 -22.881 1.00 92.69 168 MET A N 1
ATOM 1282 C CA . MET A 1 168 ? 10.919 -4.725 -22.584 1.00 92.69 168 MET A CA 1
ATOM 1283 C C . MET A 1 168 ? 10.268 -6.026 -22.112 1.00 92.69 168 MET A C 1
ATOM 1285 O O . MET A 1 168 ? 10.387 -7.061 -22.766 1.00 92.69 168 MET A O 1
ATOM 1289 N N . VAL A 1 169 ? 9.569 -5.951 -20.986 1.00 90.25 169 VAL A N 1
ATOM 1290 C CA . VAL A 1 169 ? 8.805 -7.033 -20.369 1.00 90.25 169 VAL A CA 1
ATOM 1291 C C . VAL A 1 169 ? 7.334 -6.660 -20.427 1.00 90.25 169 VAL A C 1
ATOM 1293 O O . VAL A 1 169 ? 6.944 -5.575 -20.000 1.00 90.25 169 VAL A O 1
ATOM 1296 N N . GLN A 1 170 ? 6.514 -7.561 -20.955 1.00 92.12 170 GLN A N 1
ATOM 1297 C CA . GLN A 1 170 ? 5.069 -7.396 -21.029 1.00 92.12 170 GLN A CA 1
ATOM 1298 C C . GLN A 1 170 ? 4.406 -8.595 -20.354 1.00 92.12 170 GLN A C 1
ATOM 1300 O O . GLN A 1 170 ? 4.646 -9.736 -20.742 1.00 92.12 170 GLN A O 1
ATOM 1305 N N . LEU A 1 171 ? 3.590 -8.337 -19.330 1.00 89.75 171 LEU A N 1
ATOM 1306 C CA . LEU A 1 171 ? 2.999 -9.396 -18.502 1.00 89.75 171 LEU A CA 1
ATOM 1307 C C . LEU A 1 171 ? 1.848 -10.122 -19.202 1.00 89.75 171 LEU A C 1
ATOM 1309 O O . LEU A 1 171 ? 1.719 -11.343 -19.088 1.00 89.75 171 LEU A O 1
ATOM 1313 N N . ALA A 1 172 ? 1.039 -9.370 -19.949 1.00 88.31 172 ALA A N 1
ATOM 1314 C CA . ALA A 1 172 ? -0.108 -9.872 -20.687 1.00 88.31 172 ALA A CA 1
ATOM 1315 C C . ALA A 1 172 ? -0.352 -9.053 -21.964 1.00 88.31 172 ALA A C 1
ATOM 1317 O O . ALA A 1 172 ? 0.053 -7.884 -22.031 1.00 88.31 172 ALA A O 1
ATOM 1318 N N . PRO A 1 173 ? -1.045 -9.624 -22.968 1.00 87.44 173 PRO A N 1
ATOM 1319 C CA . PRO A 1 173 ? -1.517 -8.862 -24.117 1.00 87.44 173 PRO A CA 1
ATOM 1320 C C . PRO A 1 173 ? -2.281 -7.611 -23.664 1.00 87.44 173 PRO A C 1
ATOM 1322 O O . PRO A 1 173 ? -3.101 -7.678 -22.753 1.00 87.44 173 PRO A O 1
ATOM 1325 N N . ASN A 1 174 ? -2.016 -6.473 -24.306 1.00 87.62 174 ASN A N 1
ATOM 1326 C CA . ASN A 1 174 ? -2.631 -5.167 -24.016 1.00 87.62 174 ASN A CA 1
ATOM 1327 C C . ASN A 1 174 ? -2.257 -4.517 -22.670 1.00 87.62 174 ASN A C 1
ATOM 1329 O O . ASN A 1 174 ? -2.734 -3.419 -22.392 1.00 87.62 174 ASN A O 1
ATOM 1333 N N . MET A 1 175 ? -1.381 -5.117 -21.858 1.00 90.56 175 MET A N 1
ATOM 1334 C CA . MET A 1 175 ? -0.722 -4.376 -20.777 1.00 90.56 175 MET A CA 1
ATOM 1335 C C . MET A 1 175 ? 0.460 -3.566 -21.331 1.00 90.56 175 MET A C 1
ATOM 1337 O O . MET A 1 175 ? 1.138 -4.046 -22.245 1.00 90.56 175 MET A O 1
ATOM 1341 N N . PRO A 1 176 ? 0.756 -2.371 -20.791 1.00 85.62 176 PRO A N 1
ATOM 1342 C CA . PRO A 1 176 ? 1.968 -1.640 -21.143 1.00 85.62 176 PRO A CA 1
ATOM 1343 C C . PRO A 1 176 ? 3.218 -2.488 -20.894 1.00 85.62 176 PRO A C 1
ATOM 1345 O O . PRO A 1 176 ? 3.320 -3.186 -19.884 1.00 85.62 176 PRO A O 1
ATOM 1348 N N . ALA A 1 177 ? 4.171 -2.433 -21.822 1.00 90.19 177 ALA A N 1
ATOM 1349 C CA . ALA A 1 177 ? 5.466 -3.062 -21.627 1.00 90.19 177 ALA A CA 1
ATOM 1350 C C . ALA A 1 177 ? 6.367 -2.149 -20.780 1.00 90.19 177 ALA A C 1
ATOM 1352 O O . ALA A 1 177 ? 6.431 -0.942 -21.016 1.00 90.19 177 ALA A O 1
ATOM 1353 N N . THR A 1 178 ? 7.102 -2.736 -19.841 1.00 88.38 178 THR A N 1
ATOM 1354 C CA . THR A 1 178 ? 8.020 -2.035 -18.936 1.00 88.38 178 THR A CA 1
ATOM 1355 C C . THR A 1 178 ? 9.443 -2.502 -19.191 1.00 88.38 178 THR A C 1
ATOM 1357 O O . THR A 1 178 ? 9.688 -3.690 -19.385 1.00 88.38 178 THR A O 1
ATOM 1360 N N . ASN A 1 179 ? 10.405 -1.580 -19.198 1.00 91.12 179 ASN A N 1
ATOM 1361 C CA . ASN A 1 179 ? 11.813 -1.963 -19.250 1.00 91.12 179 ASN A CA 1
ATOM 1362 C C . ASN A 1 179 ? 12.174 -2.737 -17.974 1.00 91.12 179 ASN A C 1
ATOM 1364 O O . ASN A 1 179 ? 11.853 -2.274 -16.884 1.00 91.12 179 ASN A O 1
ATOM 1368 N N . SER A 1 180 ? 12.853 -3.878 -18.079 1.00 89.69 180 SER A N 1
ATOM 1369 C CA . SER A 1 180 ? 13.220 -4.686 -16.913 1.00 89.69 180 SER A CA 1
ATOM 1370 C C . SER A 1 180 ? 14.112 -3.946 -15.907 1.00 89.69 180 SER A C 1
ATOM 1372 O O . SER A 1 180 ? 14.060 -4.249 -14.722 1.00 89.69 180 SER A O 1
ATOM 1374 N N . ALA A 1 181 ? 14.855 -2.916 -16.326 1.00 86.38 181 ALA A N 1
ATOM 1375 C CA . ALA A 1 181 ? 15.585 -2.030 -15.411 1.00 86.38 181 ALA A CA 1
ATOM 1376 C C . ALA A 1 181 ? 14.670 -1.114 -14.569 1.00 86.38 181 ALA A C 1
ATOM 1378 O O . ALA A 1 181 ? 15.099 -0.594 -13.547 1.00 86.38 181 ALA A O 1
ATOM 1379 N N . ASN A 1 182 ? 13.413 -0.935 -14.984 1.00 87.31 182 ASN A N 1
ATOM 1380 C CA . ASN A 1 182 ? 12.405 -0.112 -14.313 1.00 87.31 182 ASN A CA 1
ATOM 1381 C C . ASN A 1 182 ? 11.412 -0.961 -13.499 1.00 87.31 182 ASN A C 1
ATOM 1383 O O . ASN A 1 182 ? 10.341 -0.475 -13.133 1.00 87.31 182 ASN A O 1
ATOM 1387 N N . LEU A 1 183 ? 11.719 -2.239 -13.250 1.00 87.81 183 LEU A N 1
ATOM 1388 C CA . LEU A 1 183 ? 10.965 -3.030 -12.280 1.00 87.81 183 LEU A CA 1
ATOM 1389 C C . LEU A 1 183 ? 11.069 -2.356 -10.911 1.00 87.81 183 LEU A C 1
ATOM 1391 O O . LEU A 1 183 ? 12.140 -1.882 -10.542 1.00 87.81 183 LEU A O 1
ATOM 1395 N N . VAL A 1 184 ? 9.962 -2.330 -10.165 1.00 83.06 184 VAL A N 1
ATOM 1396 C CA . VAL A 1 184 ? 9.805 -1.497 -8.957 1.00 83.06 184 VAL A CA 1
ATOM 1397 C C . VAL A 1 184 ? 10.967 -1.656 -7.978 1.00 83.06 184 VAL A C 1
ATOM 1399 O O . VAL A 1 184 ? 11.509 -0.662 -7.515 1.00 83.06 184 VAL A O 1
ATOM 1402 N N . TRP A 1 185 ? 11.383 -2.890 -7.686 1.00 86.38 185 TRP A N 1
ATOM 1403 C CA . TRP A 1 185 ? 12.500 -3.146 -6.774 1.00 86.38 185 TRP A CA 1
ATOM 1404 C C . TRP A 1 185 ? 13.869 -2.891 -7.413 1.00 86.38 185 TRP A C 1
ATOM 1406 O O . TRP A 1 185 ? 14.802 -2.576 -6.693 1.00 86.38 185 TRP A O 1
ATOM 1416 N N . ALA A 1 186 ? 14.006 -3.001 -8.738 1.00 84.25 186 ALA A N 1
ATOM 1417 C CA . ALA A 1 186 ? 15.278 -2.870 -9.454 1.00 84.25 186 ALA A CA 1
ATOM 1418 C C . ALA A 1 186 ? 15.692 -1.408 -9.702 1.00 84.25 186 ALA A C 1
ATOM 1420 O O . ALA A 1 186 ? 16.858 -1.139 -9.982 1.00 84.25 186 ALA A O 1
ATOM 1421 N N . CYS A 1 187 ? 14.756 -0.459 -9.594 1.00 78.81 187 CYS A N 1
ATOM 1422 C CA . CYS A 1 187 ? 15.024 0.972 -9.756 1.00 78.81 187 CYS A CA 1
ATOM 1423 C C . CYS A 1 187 ? 15.136 1.743 -8.426 1.00 78.81 187 CYS A C 1
ATOM 1425 O O . CYS A 1 187 ? 15.139 2.974 -8.438 1.00 78.81 187 CYS A O 1
ATOM 1427 N N . LEU A 1 188 ? 15.202 1.050 -7.281 1.00 75.69 188 LEU A N 1
ATOM 1428 C CA . LEU A 1 188 ? 15.235 1.661 -5.948 1.00 75.69 188 LEU A CA 1
ATOM 1429 C C . LEU A 1 188 ? 16.574 1.428 -5.243 1.00 75.69 188 LEU A C 1
ATOM 1431 O O . LEU A 1 188 ? 16.873 0.315 -4.823 1.00 75.69 188 LEU A O 1
ATOM 1435 N N . GLY A 1 189 ? 17.338 2.502 -5.036 1.00 71.81 189 GLY A N 1
ATOM 1436 C CA . GLY A 1 189 ? 18.571 2.466 -4.246 1.00 71.81 189 GLY A CA 1
ATOM 1437 C C . GLY A 1 189 ? 19.671 1.574 -4.835 1.00 71.81 189 GLY A C 1
ATOM 1438 O O . GLY A 1 189 ? 19.678 1.258 -6.028 1.00 71.81 189 GLY A O 1
ATOM 1439 N N . ASP A 1 190 ? 20.627 1.199 -3.985 1.00 80.94 190 ASP A N 1
ATOM 1440 C CA . ASP A 1 190 ? 21.704 0.268 -4.334 1.00 80.94 190 ASP A CA 1
ATOM 1441 C C . ASP A 1 190 ? 21.251 -1.203 -4.283 1.00 80.94 190 ASP A C 1
ATOM 1443 O O . ASP A 1 190 ? 20.168 -1.520 -3.796 1.00 80.94 190 ASP A O 1
ATOM 1447 N N . PHE A 1 191 ? 22.099 -2.125 -4.750 1.00 81.06 191 PHE A N 1
ATOM 1448 C CA . PHE A 1 191 ? 21.795 -3.563 -4.787 1.00 81.06 191 PHE A CA 1
ATOM 1449 C C . PHE A 1 191 ? 21.342 -4.157 -3.443 1.00 81.06 191 PHE A C 1
ATOM 1451 O O . PHE A 1 191 ? 20.534 -5.086 -3.429 1.00 81.06 191 PHE A O 1
ATOM 1458 N N . SER A 1 192 ? 21.835 -3.638 -2.315 1.00 80.88 192 SER A N 1
ATOM 1459 C CA . SER A 1 192 ? 21.442 -4.132 -0.992 1.00 80.88 192 SER A CA 1
ATOM 1460 C C . SER A 1 192 ? 19.996 -3.747 -0.694 1.00 80.88 192 SER A C 1
ATOM 1462 O O . SER A 1 192 ? 19.207 -4.589 -0.265 1.00 80.88 192 SER A O 1
ATOM 1464 N N . VAL A 1 193 ? 19.630 -2.495 -0.986 1.00 80.12 193 VAL A N 1
ATOM 1465 C CA . VAL A 1 193 ? 18.254 -2.000 -0.851 1.00 80.12 193 VAL A CA 1
ATOM 1466 C C . VAL A 1 193 ? 17.318 -2.727 -1.815 1.00 80.12 193 VAL A C 1
ATOM 1468 O O . VAL A 1 193 ? 16.257 -3.183 -1.393 1.00 80.12 193 VAL A O 1
ATOM 1471 N N . GLN A 1 194 ? 17.722 -2.908 -3.075 1.00 85.62 194 GLN A N 1
ATOM 1472 C CA . GLN A 1 194 ? 16.924 -3.610 -4.088 1.00 85.62 194 GLN A CA 1
ATOM 1473 C C . GLN A 1 194 ? 16.542 -5.018 -3.627 1.00 85.62 194 GLN A C 1
ATOM 1475 O O . GLN A 1 194 ? 15.374 -5.397 -3.712 1.00 85.62 194 GLN A O 1
ATOM 1480 N N . LYS A 1 195 ? 17.503 -5.767 -3.071 1.00 87.19 195 LYS A N 1
ATOM 1481 C CA . LYS A 1 195 ? 17.260 -7.112 -2.541 1.00 87.19 195 LYS A CA 1
ATOM 1482 C C . LYS A 1 195 ? 16.279 -7.098 -1.367 1.00 87.19 195 LYS A C 1
ATOM 1484 O O . LYS A 1 195 ? 15.359 -7.909 -1.335 1.00 87.19 195 LYS A O 1
ATOM 1489 N N . VAL A 1 196 ? 16.444 -6.177 -0.415 1.00 85.69 196 VAL A N 1
ATOM 1490 C CA . VAL A 1 196 ? 15.530 -6.054 0.736 1.00 85.69 196 VAL A CA 1
ATOM 1491 C C . VAL A 1 196 ? 14.109 -5.734 0.269 1.00 85.69 196 VAL A C 1
ATOM 1493 O O . VAL A 1 196 ? 13.155 -6.368 0.717 1.00 85.69 196 VAL A O 1
ATOM 1496 N N . ILE A 1 197 ? 13.952 -4.789 -0.661 1.00 85.44 197 ILE A N 1
ATOM 1497 C CA . ILE A 1 197 ? 12.645 -4.434 -1.222 1.00 85.44 197 ILE A CA 1
ATOM 1498 C C . ILE A 1 197 ? 12.043 -5.605 -2.004 1.00 85.44 197 ILE A C 1
ATOM 1500 O O . ILE A 1 197 ? 10.855 -5.880 -1.849 1.00 85.44 197 ILE A O 1
ATOM 1504 N N . PHE A 1 198 ? 12.841 -6.330 -2.788 1.00 91.88 198 PHE A N 1
ATOM 1505 C CA . PHE A 1 198 ? 12.384 -7.525 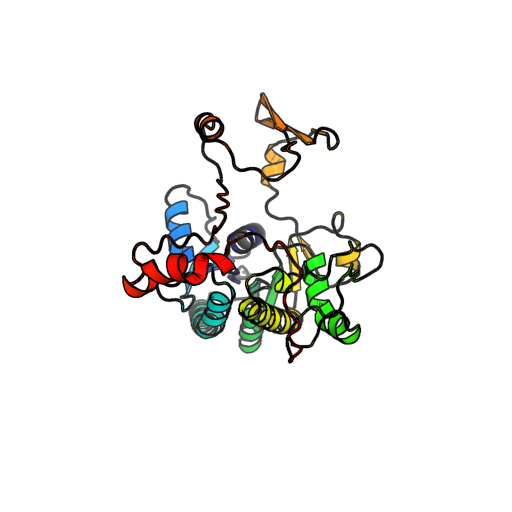-3.494 1.00 91.88 198 PHE A CA 1
ATOM 1506 C C . PHE A 1 198 ? 11.871 -8.599 -2.525 1.00 91.88 198 PHE A C 1
ATOM 1508 O O . PHE A 1 198 ? 10.736 -9.059 -2.668 1.00 91.88 198 PHE A O 1
ATOM 1515 N N . ASP A 1 199 ? 12.653 -8.929 -1.493 1.00 90.69 199 ASP A N 1
ATOM 1516 C CA . ASP A 1 199 ? 12.280 -9.909 -0.466 1.00 90.69 199 ASP A CA 1
ATOM 1517 C C . ASP A 1 199 ? 10.978 -9.486 0.251 1.00 90.69 199 ASP A C 1
ATOM 1519 O O . ASP A 1 199 ? 10.085 -10.305 0.491 1.00 90.69 199 ASP A O 1
ATOM 1523 N N . LEU A 1 200 ? 10.815 -8.191 0.551 1.00 88.25 200 LEU A N 1
ATOM 1524 C CA . LEU A 1 200 ? 9.577 -7.644 1.117 1.00 88.25 200 LEU A CA 1
ATOM 1525 C C . LEU A 1 200 ? 8.394 -7.775 0.153 1.00 88.25 200 LEU A C 1
ATOM 1527 O O . LEU A 1 200 ? 7.317 -8.192 0.573 1.00 88.25 200 LEU A O 1
ATOM 1531 N N . MET A 1 201 ? 8.573 -7.457 -1.129 1.00 89.69 201 MET A N 1
ATOM 1532 C CA . MET A 1 201 ? 7.512 -7.550 -2.136 1.00 89.69 201 MET A CA 1
ATOM 1533 C C . MET A 1 201 ? 7.034 -8.989 -2.335 1.00 89.69 201 MET A C 1
ATOM 1535 O O . MET A 1 201 ? 5.823 -9.215 -2.398 1.00 89.69 201 MET A O 1
ATOM 1539 N N . VAL A 1 202 ? 7.945 -9.965 -2.378 1.00 91.44 202 VAL A N 1
ATOM 1540 C CA . VAL A 1 202 ? 7.597 -11.393 -2.468 1.00 91.44 202 VAL A CA 1
ATOM 1541 C C . VAL A 1 202 ? 6.773 -11.822 -1.251 1.00 91.44 202 VAL A C 1
ATOM 1543 O O . VAL A 1 202 ? 5.677 -12.364 -1.401 1.00 91.44 202 VAL A O 1
ATOM 1546 N N . ASN A 1 203 ? 7.243 -11.503 -0.042 1.00 90.12 203 ASN A N 1
ATO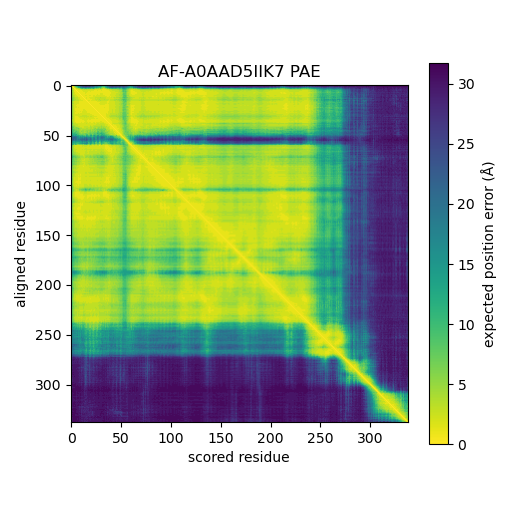M 1547 C CA . ASN A 1 203 ? 6.545 -11.852 1.199 1.00 90.12 203 ASN A CA 1
ATOM 1548 C C . ASN A 1 203 ? 5.175 -11.167 1.323 1.00 90.12 203 ASN A C 1
ATOM 1550 O O . ASN A 1 203 ? 4.188 -11.781 1.744 1.00 90.12 203 ASN A O 1
ATOM 1554 N N . ASN A 1 204 ? 5.096 -9.893 0.937 1.00 91.19 204 ASN A N 1
ATOM 1555 C CA . ASN A 1 204 ? 3.849 -9.142 0.926 1.00 91.19 204 ASN A CA 1
ATOM 1556 C C . ASN A 1 204 ? 2.856 -9.756 -0.062 1.00 91.19 204 ASN A C 1
ATOM 1558 O O . ASN A 1 204 ? 1.706 -9.960 0.303 1.00 91.19 204 ASN A O 1
ATOM 1562 N N . THR A 1 205 ? 3.301 -10.134 -1.262 1.00 89.31 205 THR A N 1
ATOM 1563 C CA . THR A 1 205 ? 2.451 -10.743 -2.298 1.00 89.31 205 THR A CA 1
ATOM 1564 C C . THR A 1 205 ? 1.786 -12.032 -1.810 1.00 89.31 205 THR A C 1
ATOM 1566 O O . THR A 1 205 ? 0.580 -12.207 -1.994 1.00 89.31 205 THR A O 1
ATOM 1569 N N . GLU A 1 206 ? 2.523 -12.908 -1.121 1.00 89.50 206 GLU A N 1
ATOM 1570 C CA . GLU A 1 206 ? 1.929 -14.102 -0.503 1.00 89.50 206 GLU A CA 1
ATOM 1571 C C . GLU A 1 206 ? 0.928 -13.742 0.599 1.00 89.50 206 GLU A C 1
ATOM 1573 O O . GLU A 1 206 ? -0.156 -14.320 0.680 1.00 89.50 206 GLU A O 1
ATOM 1578 N N . SER A 1 207 ? 1.240 -12.722 1.399 1.00 91.25 207 SER A N 1
ATOM 1579 C CA . SER A 1 207 ? 0.337 -12.242 2.446 1.00 91.25 207 SER A CA 1
ATOM 1580 C C . SER A 1 207 ? -0.950 -11.627 1.878 1.00 91.25 207 SER A C 1
ATOM 1582 O O . SER A 1 207 ? -2.007 -11.733 2.497 1.00 91.25 207 SER A O 1
ATOM 1584 N N . LEU A 1 208 ? -0.907 -11.014 0.689 1.00 91.50 208 LEU A N 1
ATOM 1585 C CA . LEU A 1 208 ? -2.091 -10.442 0.038 1.00 91.50 208 LEU A CA 1
ATOM 1586 C C . LEU A 1 208 ? -3.078 -11.511 -0.430 1.00 91.50 208 LEU A C 1
ATOM 1588 O O . LEU A 1 208 ? -4.279 -11.262 -0.405 1.00 91.50 208 LEU A O 1
ATOM 1592 N N . LYS A 1 209 ? -2.615 -12.723 -0.759 1.00 91.00 209 LYS A N 1
ATOM 1593 C CA . LYS A 1 209 ? -3.499 -13.859 -1.091 1.00 91.00 209 LYS A CA 1
ATOM 1594 C C . LYS A 1 209 ? -4.360 -14.313 0.093 1.00 91.00 209 LYS A C 1
ATOM 1596 O O . LYS A 1 209 ? -5.308 -15.073 -0.076 1.00 91.00 209 LYS A O 1
ATOM 1601 N N . ILE A 1 210 ? -4.018 -13.871 1.303 1.00 94.19 210 ILE A N 1
ATOM 1602 C CA . ILE A 1 210 ? -4.750 -14.154 2.540 1.00 94.19 210 ILE A CA 1
ATOM 1603 C C . ILE A 1 210 ? -5.863 -13.122 2.772 1.00 94.19 210 ILE A C 1
ATOM 1605 O O . ILE A 1 210 ? -6.753 -13.350 3.602 1.00 94.19 210 ILE A O 1
ATOM 1609 N N . ALA A 1 211 ? -5.817 -11.992 2.058 1.00 95.31 211 ALA A N 1
ATOM 1610 C CA . ALA A 1 211 ? -6.865 -10.991 2.083 1.00 95.31 211 ALA A CA 1
ATOM 1611 C C . ALA A 1 211 ? -8.179 -11.579 1.552 1.00 95.31 211 ALA A C 1
ATOM 1613 O O . ALA A 1 211 ? -8.196 -12.302 0.562 1.00 95.31 211 ALA A O 1
ATOM 1614 N N . GLU A 1 212 ? -9.294 -11.257 2.205 1.00 96.62 212 GLU A N 1
ATOM 1615 C CA . GLU A 1 212 ? -10.621 -11.677 1.735 1.00 96.62 212 GLU A CA 1
ATOM 1616 C C . GLU A 1 212 ? -11.177 -10.715 0.685 1.00 96.62 212 GLU A C 1
ATOM 1618 O O . GLU A 1 212 ? -12.092 -11.052 -0.060 1.00 96.62 212 GLU A O 1
ATOM 1623 N N . ILE A 1 213 ? -10.642 -9.495 0.671 1.00 95.88 213 ILE A N 1
ATOM 1624 C CA . ILE A 1 213 ? -10.990 -8.424 -0.252 1.00 95.88 213 ILE A CA 1
ATOM 1625 C C . ILE A 1 213 ? -9.691 -7.718 -0.628 1.00 95.88 213 ILE A C 1
ATOM 1627 O O . ILE A 1 213 ? -8.885 -7.398 0.248 1.00 95.88 213 ILE A O 1
ATOM 1631 N N . MET A 1 214 ? -9.507 -7.443 -1.914 1.00 96.25 214 MET A N 1
ATOM 1632 C CA . MET A 1 214 ? -8.390 -6.655 -2.417 1.00 96.25 214 MET A CA 1
ATOM 1633 C C . MET A 1 214 ? -8.953 -5.427 -3.119 1.00 96.25 214 MET A C 1
ATOM 1635 O O . MET A 1 214 ? -9.727 -5.550 -4.061 1.00 96.25 214 MET A O 1
ATOM 1639 N N . VAL A 1 215 ? -8.612 -4.246 -2.619 1.00 96.62 215 VAL A N 1
ATOM 1640 C CA . VAL A 1 215 ? -9.092 -2.965 -3.133 1.00 96.62 215 VAL A CA 1
ATOM 1641 C C . VAL A 1 215 ? -7.913 -2.213 -3.728 1.00 96.62 215 VAL A C 1
ATOM 1643 O O . VAL A 1 215 ? -6.881 -2.089 -3.076 1.00 96.62 215 VAL A O 1
ATOM 1646 N N . CYS A 1 216 ? -8.060 -1.688 -4.940 1.00 96.50 216 CYS A N 1
ATOM 1647 C CA . CYS A 1 216 ? -7.024 -0.912 -5.613 1.00 96.50 216 CYS A CA 1
ATOM 1648 C C . CYS A 1 216 ? -7.543 0.477 -5.969 1.00 96.50 216 CYS A C 1
ATOM 1650 O O . CYS A 1 216 ? -8.623 0.596 -6.546 1.00 96.50 216 CYS A O 1
ATOM 1652 N N . ASN A 1 217 ? -6.763 1.517 -5.669 1.00 95.12 217 ASN A N 1
ATOM 1653 C CA . ASN A 1 217 ? -7.080 2.890 -6.052 1.00 95.12 217 ASN A CA 1
ATOM 1654 C C . ASN A 1 217 ? -6.781 3.137 -7.543 1.00 95.12 217 ASN A C 1
ATOM 1656 O O . ASN A 1 217 ? -5.790 3.771 -7.896 1.00 95.12 217 ASN A O 1
ATOM 1660 N N . SER A 1 218 ? -7.606 2.562 -8.412 1.00 93.38 218 SER A N 1
ATOM 1661 C CA . SER A 1 218 ? -7.546 2.692 -9.869 1.00 93.38 218 SER A CA 1
ATOM 1662 C C . SER A 1 218 ? -8.929 2.402 -10.470 1.00 93.38 218 SER A C 1
ATOM 1664 O O . SER A 1 218 ? -9.895 2.166 -9.744 1.00 93.38 218 SER A O 1
ATOM 1666 N N . THR A 1 219 ? -9.045 2.422 -11.797 1.00 92.12 219 THR A N 1
ATOM 1667 C CA . THR A 1 219 ? -10.307 2.196 -12.509 1.00 92.12 219 THR A CA 1
ATOM 1668 C C . THR A 1 219 ? -10.127 1.329 -13.751 1.00 92.12 219 THR A C 1
ATOM 1670 O O . THR A 1 219 ? -9.084 1.374 -14.413 1.00 92.12 219 THR A O 1
ATOM 1673 N N . TYR A 1 220 ? -11.161 0.554 -14.092 1.00 89.44 220 TYR A N 1
ATOM 1674 C CA . TYR A 1 220 ? -11.153 -0.342 -15.254 1.00 89.44 220 TYR A CA 1
ATOM 1675 C C . TYR A 1 220 ? -10.883 0.401 -16.565 1.00 89.44 220 TYR A C 1
ATOM 1677 O O . TYR A 1 220 ? -10.250 -0.153 -17.455 1.00 89.44 220 TYR A O 1
ATOM 1685 N N . GLU A 1 221 ? -11.335 1.648 -16.693 1.00 87.75 221 GLU A N 1
ATOM 1686 C CA . GLU A 1 221 ? -11.173 2.466 -17.896 1.00 87.75 221 GLU A CA 1
ATOM 1687 C C . GLU A 1 221 ? -9.709 2.830 -18.169 1.00 87.75 221 GLU A C 1
ATOM 1689 O O . GLU A 1 221 ? -9.333 2.996 -19.328 1.00 87.75 221 GLU A O 1
ATOM 1694 N N . LEU A 1 22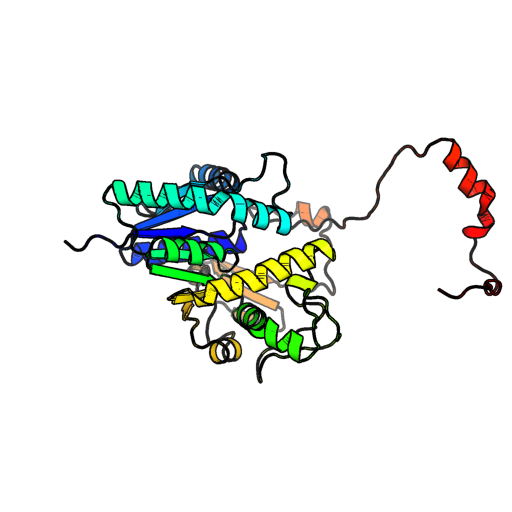2 ? -8.878 2.940 -17.125 1.00 88.06 222 LEU A N 1
ATOM 1695 C CA . LEU A 1 222 ? -7.457 3.270 -17.259 1.00 88.06 222 LEU A CA 1
ATOM 1696 C C . LEU A 1 222 ? -6.582 2.022 -17.393 1.00 88.06 222 LEU A C 1
ATOM 1698 O O . LEU A 1 222 ? -5.593 2.044 -18.124 1.00 88.06 222 LEU A O 1
ATOM 1702 N N . GLU A 1 223 ? -6.936 0.933 -16.709 1.00 92.62 223 GLU A N 1
ATOM 1703 C CA . GLU A 1 223 ? -6.103 -0.272 -16.637 1.00 92.62 223 GLU A CA 1
ATOM 1704 C C . GLU A 1 223 ? -6.876 -1.575 -16.949 1.00 92.62 223 GLU A C 1
ATOM 1706 O O . GLU A 1 223 ? -6.754 -2.558 -16.210 1.00 92.62 223 GLU A O 1
ATOM 1711 N N . PRO A 1 224 ? -7.644 -1.662 -18.056 1.00 92.75 224 PRO A N 1
ATOM 1712 C CA . PRO A 1 224 ? -8.565 -2.781 -18.293 1.00 92.75 224 PRO A CA 1
ATOM 1713 C C . PRO A 1 224 ? -7.845 -4.131 -18.380 1.00 92.75 224 PRO A C 1
ATOM 1715 O O . PRO A 1 224 ? -8.334 -5.146 -17.881 1.00 92.75 224 PRO A O 1
ATOM 1718 N N . ALA A 1 225 ? -6.653 -4.143 -18.983 1.00 94.00 225 ALA A N 1
ATOM 1719 C CA . ALA A 1 225 ? -5.834 -5.341 -19.103 1.00 94.00 225 ALA A CA 1
ATOM 1720 C C . ALA A 1 225 ? -5.274 -5.802 -17.746 1.00 94.00 225 ALA A C 1
ATOM 1722 O O . ALA A 1 225 ? -5.206 -7.004 -17.507 1.00 94.00 225 ALA A O 1
ATOM 1723 N N . ALA A 1 226 ? -4.924 -4.877 -16.844 1.00 94.31 226 ALA A N 1
ATOM 1724 C CA . ALA A 1 226 ? -4.402 -5.227 -15.523 1.00 94.31 226 ALA A CA 1
ATOM 1725 C C . ALA A 1 226 ? -5.495 -5.833 -14.632 1.00 94.31 226 ALA A C 1
ATOM 1727 O O . ALA A 1 226 ? -5.270 -6.866 -14.009 1.00 94.31 226 ALA A O 1
ATOM 1728 N N . PHE A 1 227 ? -6.702 -5.258 -14.636 1.00 94.56 227 PHE A N 1
ATOM 1729 C CA . PHE A 1 227 ? -7.832 -5.846 -13.915 1.00 94.56 227 PHE A CA 1
ATOM 1730 C C . PHE A 1 227 ? -8.315 -7.162 -14.532 1.00 94.56 227 PHE A C 1
ATOM 1732 O O . PHE A 1 227 ? -8.763 -8.047 -13.815 1.00 94.56 227 PHE A O 1
ATOM 1739 N N . SER A 1 228 ? -8.205 -7.327 -15.853 1.00 94.62 228 SER A N 1
ATOM 1740 C CA . SER A 1 228 ? -8.479 -8.625 -16.487 1.00 94.62 228 SER A CA 1
ATOM 1741 C C . SER A 1 228 ? -7.440 -9.682 -16.097 1.00 94.62 228 SER A C 1
ATOM 1743 O O . SER A 1 228 ? -7.754 -10.869 -16.078 1.00 94.62 228 SER A O 1
ATOM 1745 N N . PHE A 1 229 ? -6.205 -9.260 -15.807 1.00 94.19 229 PHE A N 1
ATOM 1746 C CA . PHE A 1 229 ? -5.119 -10.140 -15.382 1.00 94.19 229 PHE A CA 1
ATOM 1747 C C . PHE A 1 229 ? -5.249 -10.572 -13.915 1.00 94.19 229 PHE A C 1
ATOM 1749 O O . PHE A 1 229 ? -4.922 -11.712 -13.597 1.00 94.19 229 PHE A O 1
ATOM 1756 N N . VAL A 1 230 ? -5.748 -9.691 -13.039 1.00 92.50 230 VAL A N 1
ATOM 1757 C CA . VAL A 1 230 ? -6.026 -9.989 -11.622 1.00 92.50 230 VAL A CA 1
ATOM 1758 C C . VAL A 1 230 ? -7.489 -9.641 -11.297 1.00 92.50 230 VAL A C 1
ATOM 1760 O O . VAL A 1 230 ? -7.766 -8.578 -10.729 1.00 92.50 230 VAL A O 1
ATOM 1763 N N . PRO A 1 231 ? -8.450 -10.497 -11.697 1.00 92.44 231 PRO A N 1
ATOM 1764 C CA . PRO A 1 231 ? -9.881 -10.194 -11.619 1.00 92.44 231 PRO A CA 1
ATOM 1765 C C . PRO A 1 231 ? -10.427 -10.090 -10.189 1.00 92.44 231 PRO A C 1
ATOM 1767 O O . PRO A 1 231 ? -11.538 -9.602 -9.995 1.00 92.44 231 PRO A O 1
ATOM 1770 N N . GLU A 1 232 ? -9.674 -10.535 -9.182 1.00 91.94 232 GLU A N 1
ATOM 1771 C CA . GLU A 1 232 ? -10.053 -10.468 -7.768 1.00 91.94 232 GLU A CA 1
ATOM 1772 C C . GLU A 1 232 ? -9.945 -9.051 -7.178 1.00 91.94 232 GLU A C 1
ATOM 1774 O O . GLU A 1 232 ? -10.450 -8.799 -6.080 1.00 91.94 232 GLU A O 1
ATOM 1779 N N . ILE A 1 233 ? -9.278 -8.126 -7.877 1.00 94.38 233 ILE A N 1
ATOM 1780 C CA . ILE A 1 233 ? -9.091 -6.749 -7.418 1.00 94.38 233 ILE A CA 1
ATOM 1781 C C . ILE A 1 233 ? -10.352 -5.928 -7.685 1.00 94.38 233 ILE A C 1
ATOM 1783 O O . ILE A 1 233 ? -10.802 -5.786 -8.821 1.00 94.38 233 ILE A O 1
ATOM 1787 N N . LEU A 1 234 ? -10.865 -5.296 -6.633 1.00 95.25 234 LEU A N 1
ATOM 1788 C CA . LEU A 1 234 ? -11.952 -4.330 -6.713 1.00 95.25 234 LEU A CA 1
ATOM 1789 C C . LEU A 1 234 ? -11.387 -2.917 -6.931 1.00 95.25 234 LEU A C 1
ATOM 1791 O O . LEU A 1 234 ? -10.612 -2.441 -6.093 1.00 95.25 234 LEU A O 1
ATOM 1795 N N . PRO A 1 235 ? -11.760 -2.217 -8.015 1.00 94.81 235 PRO A N 1
ATOM 1796 C CA . PRO A 1 235 ? -11.359 -0.830 -8.211 1.00 94.81 235 PRO A CA 1
ATOM 1797 C C . PRO A 1 235 ? -12.116 0.107 -7.270 1.00 94.81 235 PRO A C 1
ATOM 1799 O O . PRO A 1 235 ? -13.313 -0.050 -7.020 1.00 94.81 235 PRO A O 1
ATOM 1802 N N . VAL A 1 236 ? -11.423 1.140 -6.813 1.00 93.50 236 VAL A N 1
ATOM 1803 C CA . VAL A 1 236 ? -12.005 2.336 -6.204 1.00 93.50 236 VAL A CA 1
ATOM 1804 C C . VAL A 1 236 ? -11.288 3.559 -6.752 1.00 93.50 236 VAL A C 1
ATOM 1806 O O . VAL A 1 236 ? -10.102 3.507 -7.053 1.00 93.50 236 VAL A O 1
ATOM 1809 N N . VAL A 1 237 ? -12.001 4.677 -6.849 1.00 89.38 237 VAL A N 1
ATOM 1810 C CA . VAL A 1 237 ? -11.436 5.941 -7.325 1.00 89.38 237 VAL A CA 1
ATOM 1811 C C . VAL A 1 237 ? -11.471 6.951 -6.180 1.00 89.38 237 VAL A C 1
ATOM 1813 O O . VAL A 1 237 ? -12.529 7.444 -5.784 1.00 89.38 237 VAL A O 1
ATOM 1816 N N . LEU A 1 238 ? -10.300 7.218 -5.605 1.00 88.25 238 LEU A N 1
ATOM 1817 C CA . LEU A 1 238 ? -10.107 8.044 -4.413 1.00 88.25 238 LEU A CA 1
ATOM 1818 C C . LEU A 1 238 ? -9.170 9.219 -4.715 1.00 88.25 238 LEU A C 1
ATOM 1820 O O . LEU A 1 238 ? -8.288 9.123 -5.566 1.00 88.25 238 LEU A O 1
ATOM 1824 N N . GLY A 1 239 ? -9.339 10.328 -3.994 1.00 76.75 239 GLY A N 1
ATOM 1825 C CA . GLY A 1 239 ? -8.470 11.506 -4.104 1.00 76.75 239 GLY A CA 1
ATOM 1826 C C . GLY A 1 239 ? -8.737 12.393 -5.325 1.00 76.75 239 GLY A C 1
ATOM 1827 O O . GLY A 1 239 ? -7.968 13.313 -5.593 1.00 76.75 239 GLY A O 1
ATOM 1828 N N . VAL A 1 240 ? -9.826 12.147 -6.056 1.00 75.19 240 VAL A N 1
ATOM 1829 C CA . VAL A 1 240 ? -10.260 12.955 -7.211 1.00 75.19 240 VAL A CA 1
ATOM 1830 C C . VAL A 1 240 ? -11.562 13.707 -6.951 1.00 75.19 240 VAL A C 1
ATOM 1832 O O . VAL A 1 240 ? -12.033 14.428 -7.819 1.00 75.19 240 VAL A O 1
ATOM 1835 N N . GLN A 1 241 ? -12.143 13.580 -5.757 1.00 72.12 241 GLN A N 1
ATOM 1836 C CA . GLN A 1 241 ? -13.398 14.239 -5.380 1.00 72.12 241 GLN A CA 1
ATOM 1837 C C . GLN A 1 241 ? -13.293 15.766 -5.504 1.00 72.12 241 GLN A C 1
ATOM 1839 O O . GLN A 1 241 ? -14.249 16.431 -5.885 1.00 72.12 241 GLN A O 1
ATOM 1844 N N . TRP A 1 242 ? -12.110 16.333 -5.259 1.00 71.19 242 TRP A N 1
ATOM 1845 C CA . TRP A 1 242 ? -11.865 17.761 -5.458 1.00 71.19 242 TRP A CA 1
ATOM 1846 C C . TRP A 1 242 ? -11.963 18.184 -6.934 1.00 71.19 242 TRP A C 1
ATOM 1848 O O . TRP A 1 242 ? -12.271 19.343 -7.200 1.00 71.19 242 TRP A O 1
ATOM 1858 N N . LEU A 1 243 ? -11.775 17.273 -7.901 1.00 71.19 243 LEU A N 1
ATOM 1859 C CA . LEU A 1 243 ? -11.960 17.585 -9.323 1.00 71.19 243 LEU A CA 1
ATOM 1860 C C . LEU A 1 243 ? -13.414 17.943 -9.642 1.00 71.19 243 LEU A C 1
ATOM 1862 O O . LEU A 1 243 ? -13.642 18.753 -10.537 1.00 71.19 243 LEU A O 1
ATOM 1866 N N . GLU A 1 244 ? -14.392 17.427 -8.887 1.00 71.25 244 GLU A N 1
ATOM 1867 C CA . GLU A 1 244 ? -15.802 17.812 -9.050 1.00 71.25 244 GLU A CA 1
ATOM 1868 C C . GLU A 1 244 ? -16.006 19.319 -8.835 1.00 71.25 244 GLU A C 1
ATOM 1870 O O . GLU A 1 244 ? -16.867 19.930 -9.468 1.00 71.25 244 GLU A O 1
ATOM 1875 N N . THR A 1 245 ? -15.174 19.947 -7.994 1.00 75.00 245 THR A N 1
ATOM 1876 C CA . THR A 1 245 ? -15.253 21.389 -7.716 1.00 75.00 245 THR A CA 1
ATOM 1877 C C . THR A 1 245 ? -14.805 22.256 -8.895 1.00 75.00 245 THR A C 1
ATOM 1879 O O . THR A 1 245 ? -15.161 23.432 -8.953 1.00 75.00 245 THR A O 1
ATOM 1882 N N . LEU A 1 246 ? -14.064 21.687 -9.852 1.00 76.38 246 LEU A N 1
ATOM 1883 C CA . LEU A 1 246 ? -13.529 22.407 -11.011 1.00 76.38 246 LEU A CA 1
ATOM 1884 C C . LEU A 1 246 ? -14.555 22.581 -12.145 1.00 76.38 246 LEU A C 1
ATOM 1886 O O . LEU A 1 246 ? -14.333 23.371 -13.070 1.00 76.38 246 LEU A O 1
ATOM 1890 N N . GLY A 1 247 ? -15.670 21.842 -12.097 1.00 81.94 247 GLY A N 1
ATOM 1891 C CA . GLY A 1 247 ? -16.658 21.803 -13.173 1.00 81.94 247 GLY A CA 1
ATOM 1892 C C . GLY A 1 247 ? -16.089 21.222 -14.479 1.00 81.94 247 GLY A C 1
ATOM 1893 O O . GLY A 1 247 ? -15.189 20.383 -14.443 1.00 81.94 247 GLY A O 1
ATOM 1894 N N . PRO A 1 248 ? -16.610 21.625 -15.654 1.00 84.06 248 PRO A N 1
ATOM 1895 C CA . PRO A 1 248 ? -16.084 21.171 -16.937 1.00 84.06 248 PRO A CA 1
ATOM 1896 C C . PRO A 1 248 ? -14.600 21.517 -17.099 1.00 84.06 248 PRO A C 1
ATOM 1898 O O . PRO A 1 248 ? -14.214 22.687 -17.020 1.00 84.06 248 PRO A O 1
ATOM 1901 N N . VAL A 1 249 ? -13.793 20.494 -17.378 1.00 86.12 249 VAL A N 1
ATOM 1902 C CA . VAL A 1 249 ? -12.367 20.632 -17.670 1.00 86.12 249 VAL A CA 1
ATOM 1903 C C . VAL A 1 249 ? -12.133 20.427 -19.164 1.00 86.12 249 VAL A C 1
ATOM 1905 O O . VAL A 1 249 ? -12.525 19.411 -19.732 1.00 86.12 249 VAL A O 1
ATOM 1908 N N . GLU A 1 250 ? -11.469 21.387 -19.796 1.00 90.06 250 GLU A N 1
ATOM 1909 C CA . GLU A 1 250 ? -11.007 21.304 -21.180 1.00 90.06 250 GLU A CA 1
ATOM 1910 C C . GLU A 1 250 ? -9.515 20.959 -21.182 1.00 90.06 250 GLU A C 1
ATOM 1912 O O . GLU A 1 250 ? -8.694 21.741 -20.695 1.00 90.06 250 GLU A O 1
ATOM 1917 N N . THR A 1 251 ? -9.158 19.789 -21.711 1.00 88.44 251 THR A N 1
ATOM 1918 C CA . THR A 1 251 ? -7.765 19.358 -21.867 1.00 88.44 251 THR A CA 1
ATOM 1919 C C . THR A 1 251 ? -7.348 19.390 -23.334 1.00 88.44 251 THR A C 1
ATOM 1921 O O . THR A 1 251 ? -7.970 18.762 -24.187 1.00 88.44 251 THR A O 1
ATOM 1924 N N . ASP A 1 252 ? -6.258 20.096 -23.630 1.00 85.81 252 ASP A N 1
ATOM 1925 C CA . ASP A 1 252 ? -5.582 20.041 -24.927 1.00 85.81 252 ASP A CA 1
ATOM 1926 C C . ASP A 1 252 ? -4.241 19.333 -24.725 1.00 85.81 252 ASP A C 1
ATOM 1928 O O . ASP A 1 252 ? -3.254 19.927 -24.290 1.00 85.81 252 ASP A O 1
ATOM 1932 N N . TYR A 1 253 ? -4.208 18.033 -25.020 1.00 78.94 253 TYR A N 1
ATOM 1933 C CA . TYR A 1 253 ? -3.009 17.208 -24.859 1.00 78.94 253 TYR A CA 1
ATOM 1934 C C . TYR A 1 253 ? -1.898 17.556 -25.851 1.00 78.94 253 TYR A C 1
ATOM 1936 O O . TYR A 1 253 ? -0.733 17.295 -25.565 1.00 78.94 253 TYR A O 1
ATOM 1944 N N . TRP A 1 254 ? -2.225 18.164 -26.993 1.00 78.56 254 TRP A N 1
ATOM 1945 C CA . TRP A 1 254 ? -1.211 18.636 -27.933 1.00 78.56 254 TRP A CA 1
ATOM 1946 C C . TRP A 1 254 ? -0.485 19.854 -27.365 1.00 78.56 254 TRP A C 1
ATOM 1948 O O . TRP A 1 254 ? 0.739 19.965 -27.428 1.00 78.56 254 TRP A O 1
ATOM 1958 N N . GLN A 1 255 ? -1.246 20.764 -26.762 1.00 83.56 255 GLN A N 1
ATOM 1959 C CA . GLN A 1 255 ? -0.703 21.950 -26.118 1.00 83.56 255 GLN A CA 1
ATOM 1960 C C . GLN A 1 255 ? -0.277 21.735 -24.664 1.00 83.56 255 GLN A C 1
ATOM 1962 O O . GLN A 1 255 ? 0.327 22.640 -24.074 1.00 83.56 255 GLN A O 1
ATOM 1967 N N . LEU A 1 256 ? -0.550 20.553 -24.115 1.00 81.12 256 LEU A N 1
ATOM 1968 C CA . LEU A 1 256 ? -0.407 20.212 -22.705 1.00 81.12 256 LEU A CA 1
ATOM 1969 C C . LEU A 1 256 ? -1.126 21.220 -21.799 1.00 81.12 256 LEU A C 1
ATOM 1971 O O . LEU A 1 256 ? -0.564 21.639 -20.796 1.00 81.12 256 LEU A O 1
ATOM 1975 N N . THR A 1 257 ? -2.336 21.663 -22.141 1.00 88.00 257 THR A N 1
ATOM 1976 C CA . THR A 1 257 ? -3.104 22.579 -21.283 1.00 88.00 257 THR A CA 1
ATOM 1977 C C . THR A 1 257 ? -4.294 21.889 -20.635 1.00 88.00 257 THR A C 1
ATOM 1979 O O . THR A 1 257 ? -4.899 20.982 -21.203 1.00 88.00 257 THR A O 1
ATOM 1982 N N . MET A 1 258 ? -4.631 22.333 -19.425 1.00 87.06 258 MET A N 1
ATOM 1983 C CA . MET A 1 258 ? -5.828 21.924 -18.695 1.00 87.06 258 MET A CA 1
ATOM 1984 C C . MET A 1 258 ? -6.528 23.182 -18.192 1.00 87.06 258 MET A C 1
ATOM 1986 O O . MET A 1 258 ? -5.997 23.897 -17.343 1.00 87.06 258 MET A O 1
ATOM 1990 N N . SER A 1 259 ? -7.707 23.470 -18.735 1.00 91.12 259 SER A N 1
ATOM 1991 C CA . SER A 1 259 ? -8.503 24.638 -18.371 1.00 91.12 259 SER A CA 1
ATOM 1992 C C . SER A 1 259 ? -9.731 24.245 -17.567 1.00 91.12 259 SER A C 1
ATOM 1994 O O . SER A 1 259 ? -10.438 23.319 -17.945 1.00 91.12 259 SER A O 1
ATOM 1996 N N . PHE A 1 260 ? -10.030 24.989 -16.509 1.00 89.31 260 PHE A N 1
ATOM 1997 C CA . PHE A 1 260 ? -11.220 24.798 -15.676 1.00 89.31 260 PHE A CA 1
ATOM 1998 C C . PHE A 1 260 ? -11.697 26.129 -15.090 1.00 89.31 260 PHE A C 1
ATOM 2000 O O . PHE A 1 260 ? -11.013 27.151 -15.217 1.00 89.31 260 PHE A O 1
ATOM 2007 N N . ARG A 1 261 ? -12.884 26.157 -14.476 1.00 84.31 261 ARG A N 1
ATOM 2008 C CA . ARG A 1 261 ? -13.401 27.368 -13.820 1.00 84.31 261 ARG A CA 1
ATOM 2009 C C . ARG A 1 261 ? -13.262 27.250 -12.311 1.00 84.31 261 ARG A C 1
ATOM 2011 O O . ARG A 1 261 ? -13.701 26.279 -11.715 1.00 84.31 261 ARG A O 1
ATOM 2018 N N . GLU A 1 262 ? -12.682 28.274 -11.704 1.00 79.81 262 GLU A N 1
ATOM 2019 C CA . GLU A 1 262 ? -12.661 28.475 -10.258 1.00 79.81 262 GLU A CA 1
ATOM 2020 C C . GLU A 1 262 ? -13.548 29.696 -9.967 1.00 79.81 262 GLU A C 1
ATOM 2022 O O . GLU A 1 262 ? -13.161 30.845 -10.207 1.00 79.81 262 GLU A O 1
ATOM 2027 N N . GLY A 1 263 ? -14.800 29.446 -9.570 1.00 81.31 263 GLY A N 1
ATOM 2028 C CA . GLY A 1 263 ? -15.841 30.478 -9.543 1.00 81.31 263 GLY A CA 1
ATOM 2029 C C . GLY A 1 263 ? -16.111 31.048 -10.943 1.00 81.31 263 GLY A C 1
ATOM 2030 O O . GLY A 1 263 ? -16.370 30.309 -11.893 1.00 81.31 263 GLY A O 1
ATOM 2031 N N . GLU A 1 264 ? -16.029 32.371 -11.099 1.00 82.50 264 GLU A N 1
ATOM 2032 C CA . GLU A 1 264 ? -16.207 33.029 -12.405 1.00 82.50 264 GLU A CA 1
ATOM 2033 C C . GLU A 1 264 ? -14.939 33.007 -13.280 1.00 82.50 264 GLU A C 1
ATOM 2035 O O . GLU A 1 264 ? -15.016 33.221 -14.496 1.00 82.50 264 GLU A O 1
ATOM 2040 N N . THR A 1 265 ? -13.780 32.697 -12.689 1.00 86.94 265 THR A N 1
ATOM 2041 C CA . THR A 1 265 ? -12.467 32.843 -13.328 1.00 86.94 265 THR A CA 1
ATOM 2042 C C . THR A 1 265 ? -12.065 31.566 -14.066 1.00 86.94 265 THR A C 1
ATOM 2044 O O . THR A 1 265 ? -12.013 30.490 -13.474 1.00 86.94 265 THR A O 1
ATOM 2047 N N . LYS A 1 266 ? -11.724 31.670 -15.360 1.00 88.75 266 LYS A N 1
ATOM 2048 C CA . LYS A 1 266 ? -11.088 30.567 -16.103 1.00 88.75 266 LYS A CA 1
ATOM 2049 C C . LYS A 1 266 ? -9.622 30.464 -15.672 1.00 88.75 266 LYS A C 1
ATOM 2051 O O . LYS A 1 266 ? -8.850 31.400 -15.869 1.00 88.75 266 LYS A O 1
ATOM 2056 N N . ARG A 1 267 ? -9.235 29.325 -15.106 1.00 88.06 267 ARG A N 1
ATOM 2057 C CA . ARG A 1 267 ? -7.844 28.950 -14.832 1.00 88.06 267 ARG A CA 1
ATOM 2058 C C . ARG A 1 267 ? -7.360 28.037 -15.948 1.00 88.06 267 ARG A C 1
ATOM 2060 O O . ARG A 1 267 ? -8.123 27.215 -16.442 1.00 88.06 267 ARG A O 1
ATOM 2067 N N . THR A 1 268 ? -6.112 28.205 -16.369 1.00 90.56 268 THR A N 1
ATOM 2068 C CA . THR A 1 268 ? -5.468 27.322 -17.348 1.00 90.56 268 THR A CA 1
ATOM 2069 C C . THR A 1 268 ? -4.113 26.921 -16.800 1.00 90.56 268 THR A C 1
ATOM 2071 O O . THR A 1 268 ? -3.251 27.770 -16.585 1.00 90.56 268 THR A O 1
ATOM 2074 N N . LEU A 1 269 ? -3.941 25.630 -16.545 1.00 83.12 269 LEU A N 1
ATOM 2075 C CA . LEU A 1 269 ? -2.647 25.046 -16.245 1.00 83.12 269 LEU 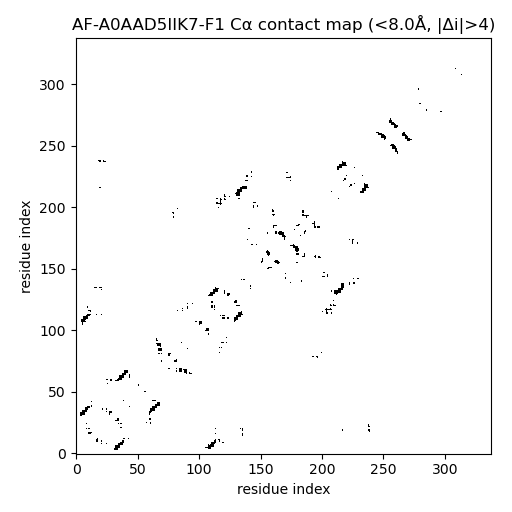A CA 1
ATOM 2076 C C . LEU A 1 269 ? -1.947 24.746 -17.566 1.00 83.12 269 LEU A C 1
ATOM 2078 O O . LEU A 1 269 ? -2.554 24.199 -18.489 1.00 83.12 269 LEU A O 1
ATOM 2082 N N . HIS A 1 270 ? -0.672 25.103 -17.645 1.00 81.81 270 HIS A N 1
ATOM 2083 C CA . HIS A 1 270 ? 0.183 24.801 -18.781 1.00 81.81 270 HIS A CA 1
ATOM 2084 C C . HIS A 1 270 ? 1.207 23.759 -18.349 1.00 81.81 270 HIS A C 1
ATOM 2086 O O . HIS A 1 270 ? 1.971 23.972 -17.408 1.00 81.81 270 HIS A O 1
ATOM 2092 N N . GLY A 1 271 ? 1.214 22.627 -19.038 1.00 69.56 271 GLY A N 1
ATOM 2093 C CA . GLY A 1 271 ? 2.213 21.589 -18.885 1.00 69.56 271 GLY A CA 1
ATOM 2094 C C . GLY A 1 271 ? 3.589 22.129 -19.246 1.00 69.56 271 GLY A C 1
ATOM 2095 O O . GLY A 1 271 ? 3.747 22.971 -20.136 1.00 69.56 271 GLY A O 1
ATOM 2096 N N . ILE A 1 272 ? 4.598 21.649 -18.528 1.00 69.12 272 ILE A N 1
ATOM 2097 C CA . ILE A 1 272 ? 5.976 22.103 -18.684 1.00 69.12 272 ILE A CA 1
ATOM 2098 C C . ILE A 1 272 ? 6.489 21.612 -20.044 1.00 69.12 272 ILE A C 1
ATOM 2100 O O . ILE A 1 272 ? 6.768 20.431 -20.226 1.00 69.12 272 ILE A O 1
ATOM 2104 N N . ARG A 1 273 ? 6.616 22.525 -21.013 1.00 60.62 273 ARG A N 1
ATOM 2105 C CA . ARG A 1 273 ? 7.157 22.247 -22.357 1.00 60.62 273 ARG A CA 1
ATOM 2106 C C . ARG A 1 273 ? 8.681 22.372 -22.405 1.00 60.62 273 ARG A C 1
ATOM 2108 O O . ARG A 1 273 ? 9.225 22.961 -23.338 1.00 60.62 273 ARG A O 1
ATOM 2115 N N . GLN A 1 274 ? 9.379 21.893 -21.381 1.00 56.44 274 GLN A N 1
ATOM 2116 C CA . GLN A 1 274 ? 10.839 21.886 -21.410 1.00 56.44 274 GLN A CA 1
ATOM 2117 C C . GLN A 1 274 ? 11.330 20.577 -22.045 1.00 56.44 274 GLN A C 1
ATOM 2119 O O . GLN A 1 274 ? 10.798 19.519 -21.711 1.00 56.44 274 GLN A O 1
ATOM 2124 N N . PRO A 1 275 ? 12.338 20.607 -22.942 1.00 51.38 275 PRO A N 1
ATOM 2125 C CA . PRO A 1 275 ? 12.876 19.400 -23.582 1.00 51.38 275 PRO A CA 1
ATOM 2126 C C . PRO A 1 275 ? 13.579 18.428 -22.613 1.00 51.38 275 PRO A C 1
ATOM 2128 O O . PRO A 1 275 ? 14.092 17.401 -23.047 1.00 51.38 275 PRO A O 1
ATOM 2131 N N . GLY A 1 276 ? 13.631 18.752 -21.318 1.00 53.31 276 GLY A N 1
ATOM 2132 C CA . GLY A 1 276 ? 14.206 17.940 -20.253 1.00 53.31 276 GLY A CA 1
ATOM 2133 C C . GLY A 1 276 ? 13.808 18.464 -18.869 1.00 53.31 276 GLY A C 1
ATOM 2134 O O . GLY A 1 276 ? 13.296 19.575 -18.741 1.00 53.31 276 GLY A O 1
ATOM 2135 N N . LEU A 1 277 ? 14.048 17.653 -17.837 1.00 47.91 277 LEU A N 1
ATOM 2136 C CA . LEU A 1 277 ? 13.944 18.052 -16.431 1.00 47.91 277 LEU A CA 1
ATOM 2137 C C . LEU A 1 277 ? 15.033 19.107 -16.146 1.00 47.91 277 LEU A C 1
ATOM 2139 O O . LEU A 1 277 ? 16.217 18.783 -16.220 1.00 47.91 277 LEU A O 1
ATOM 2143 N N . ALA A 1 278 ? 14.662 20.349 -15.832 1.00 55.06 278 ALA A N 1
ATOM 2144 C CA . ALA A 1 278 ? 15.608 21.389 -15.423 1.00 55.06 278 ALA A CA 1
ATOM 2145 C C . ALA A 1 278 ? 15.236 21.950 -14.046 1.00 55.06 278 ALA A C 1
ATOM 2147 O O . ALA A 1 278 ? 14.060 22.045 -13.692 1.00 55.06 278 ALA A O 1
ATOM 2148 N N . ALA A 1 279 ? 16.249 22.314 -13.261 1.00 54.41 279 ALA A N 1
ATOM 2149 C CA . ALA A 1 279 ? 16.040 23.044 -12.019 1.00 54.41 279 ALA A CA 1
ATOM 2150 C C . ALA A 1 279 ? 15.485 24.447 -12.326 1.00 54.41 279 ALA A C 1
ATOM 2152 O O . ALA A 1 279 ? 15.939 25.096 -13.268 1.00 54.41 279 ALA A O 1
ATOM 2153 N N . LEU A 1 280 ? 14.524 24.913 -11.523 1.00 54.06 280 LEU A N 1
ATOM 2154 C CA . LEU A 1 280 ? 14.053 26.300 -11.569 1.00 54.06 280 LEU A CA 1
ATOM 2155 C C . LEU A 1 280 ? 15.209 27.248 -11.227 1.00 54.06 280 LEU A C 1
ATOM 2157 O O . LEU A 1 280 ? 15.984 26.978 -10.310 1.00 54.06 280 LEU A O 1
ATOM 2161 N N . THR A 1 281 ? 15.313 28.370 -11.933 1.00 58.56 281 THR A N 1
ATOM 2162 C CA . THR A 1 281 ? 16.265 29.432 -11.586 1.00 58.56 281 THR A CA 1
ATOM 2163 C C . THR A 1 281 ? 15.767 30.241 -10.383 1.00 58.56 281 THR A C 1
ATOM 2165 O O . THR A 1 281 ? 14.560 30.397 -10.182 1.00 58.56 281 THR A O 1
ATOM 2168 N N . ASP A 1 282 ? 16.680 30.840 -9.608 1.00 47.25 282 ASP A N 1
ATOM 2169 C CA . ASP A 1 282 ? 16.333 31.692 -8.451 1.00 47.25 282 ASP A CA 1
ATOM 2170 C C . ASP A 1 282 ? 15.353 32.821 -8.815 1.00 47.25 282 ASP A C 1
ATOM 2172 O O . ASP A 1 282 ? 14.510 33.232 -8.015 1.00 47.25 282 ASP A O 1
ATOM 2176 N N . LYS A 1 283 ? 15.434 33.315 -10.054 1.00 49.59 283 LYS A N 1
ATOM 2177 C CA . LYS A 1 283 ? 14.556 34.369 -10.562 1.00 49.59 283 LYS A CA 1
ATOM 2178 C C . LYS A 1 283 ? 13.137 33.859 -10.818 1.00 49.59 283 LYS A C 1
ATOM 2180 O O . LYS A 1 283 ? 12.186 34.591 -10.570 1.00 49.59 283 LYS A O 1
ATOM 2185 N N . GLU A 1 284 ? 12.980 32.623 -11.283 1.00 54.72 284 GLU A N 1
ATOM 2186 C CA . GLU A 1 284 ? 11.673 31.979 -11.471 1.00 54.72 284 GLU A CA 1
ATOM 2187 C C . GLU A 1 284 ? 11.031 31.625 -10.124 1.00 54.72 284 GLU A C 1
ATOM 2189 O O . GLU A 1 284 ? 9.822 31.777 -9.967 1.00 54.72 284 GLU A O 1
ATOM 2194 N N . PHE A 1 285 ? 11.841 31.263 -9.122 1.00 54.19 285 PHE A N 1
ATOM 2195 C CA . PHE A 1 285 ? 11.387 31.019 -7.750 1.00 54.19 285 PHE A CA 1
ATOM 2196 C C . PHE A 1 285 ? 10.790 32.273 -7.092 1.00 54.19 285 PHE A C 1
ATOM 2198 O O . PHE A 1 285 ? 9.732 32.208 -6.471 1.00 54.19 285 PHE A O 1
ATOM 2205 N N . GLN A 1 286 ? 11.423 33.438 -7.271 1.00 50.41 286 GLN A N 1
ATOM 2206 C CA . GLN A 1 286 ? 10.986 34.700 -6.654 1.00 50.41 286 GLN A CA 1
ATOM 2207 C C . GLN A 1 286 ? 9.631 35.230 -7.152 1.00 50.41 286 GLN A C 1
ATOM 2209 O O . GLN A 1 286 ? 9.050 36.087 -6.492 1.00 50.41 286 GLN A O 1
ATOM 2214 N N . HIS A 1 287 ? 9.121 34.742 -8.289 1.00 50.81 287 HIS A N 1
ATOM 2215 C CA . HIS A 1 287 ? 7.820 35.156 -8.835 1.00 50.81 287 HIS A CA 1
ATOM 2216 C C . HIS A 1 287 ? 6.667 34.221 -8.430 1.00 50.81 287 HIS A C 1
ATOM 2218 O O . HIS A 1 287 ? 5.518 34.467 -8.801 1.00 50.81 287 HIS A O 1
ATOM 2224 N N . LEU A 1 288 ? 6.946 33.155 -7.672 1.00 55.88 288 LEU A N 1
ATOM 2225 C CA . LEU A 1 288 ? 5.925 32.263 -7.131 1.00 55.88 288 LEU A CA 1
ATOM 2226 C C . LEU A 1 288 ? 5.374 32.853 -5.824 1.00 55.88 288 LEU A C 1
ATOM 2228 O O . LEU A 1 288 ? 6.069 32.919 -4.814 1.00 55.88 288 LEU A O 1
ATOM 2232 N N . HIS A 1 289 ? 4.106 33.265 -5.830 1.00 45.12 289 HIS A N 1
ATOM 2233 C CA . HIS A 1 289 ? 3.385 33.697 -4.631 1.00 45.12 289 HIS A CA 1
ATOM 2234 C C . HIS A 1 289 ? 2.207 32.751 -4.357 1.00 45.12 289 HIS A C 1
ATOM 2236 O O . HIS A 1 289 ? 1.363 32.554 -5.230 1.00 45.12 289 HIS A O 1
ATOM 2242 N N . GLY A 1 290 ? 2.142 32.180 -3.148 1.00 54.81 290 GLY A N 1
ATOM 2243 C CA . GLY A 1 290 ? 1.064 31.287 -2.697 1.00 54.81 290 GLY A CA 1
ATOM 2244 C C . GLY A 1 290 ? 1.559 30.115 -1.838 1.00 54.81 290 GLY A C 1
ATOM 2245 O O . GLY A 1 290 ? 2.755 29.987 -1.585 1.00 54.81 290 GLY A O 1
ATOM 2246 N N . THR A 1 291 ? 0.638 29.253 -1.399 1.00 40.19 291 THR A N 1
ATOM 2247 C CA . THR A 1 291 ? 0.936 28.002 -0.675 1.00 40.19 291 THR A CA 1
ATOM 2248 C C . THR A 1 291 ? 0.807 26.820 -1.639 1.00 40.19 291 THR A C 1
ATOM 2250 O O . THR A 1 291 ? -0.239 26.647 -2.259 1.00 40.19 291 THR A O 1
ATOM 2253 N N . GLY A 1 292 ? 1.856 26.006 -1.779 1.00 54.16 292 GLY A N 1
ATOM 2254 C CA . GLY A 1 292 ? 1.886 24.840 -2.669 1.00 54.16 292 GLY A CA 1
ATOM 2255 C C . GLY A 1 292 ? 2.973 23.835 -2.273 1.00 54.16 292 GLY A C 1
ATOM 2256 O O . GLY A 1 292 ? 3.790 24.113 -1.397 1.00 54.16 292 GLY A O 1
ATOM 2257 N N . LEU A 1 293 ? 2.978 22.656 -2.90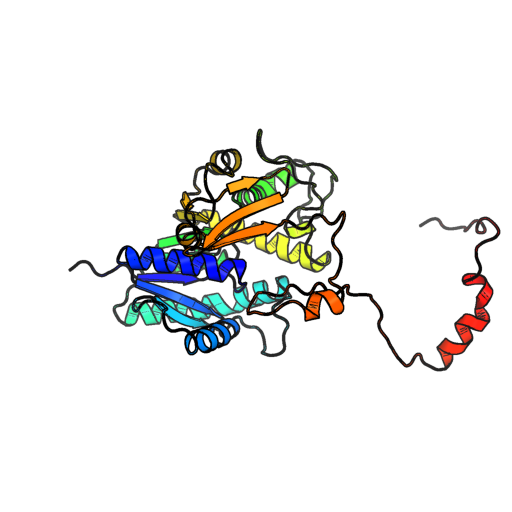2 1.00 42.31 293 LEU A N 1
ATOM 2258 C CA . LEU A 1 293 ? 4.002 21.626 -2.690 1.00 42.31 293 LEU A CA 1
ATOM 2259 C C . LEU A 1 293 ? 5.239 21.910 -3.550 1.00 42.31 293 LEU A C 1
ATOM 2261 O O . LEU A 1 293 ? 5.142 22.050 -4.768 1.00 42.31 293 LEU A O 1
ATOM 2265 N N . PHE A 1 294 ? 6.404 21.963 -2.903 1.00 45.88 294 PHE A N 1
ATOM 2266 C CA . PHE A 1 294 ? 7.703 22.153 -3.542 1.00 45.88 294 PHE A CA 1
ATOM 2267 C C . PHE A 1 294 ? 8.436 20.811 -3.627 1.00 45.88 294 PHE A C 1
ATOM 2269 O O . PHE A 1 294 ? 8.696 20.184 -2.600 1.00 45.88 294 PHE A O 1
ATOM 2276 N N . LEU A 1 295 ? 8.779 20.370 -4.840 1.00 45.03 295 LEU A N 1
ATOM 2277 C CA . LEU A 1 295 ? 9.673 19.229 -5.042 1.00 45.03 295 LEU A CA 1
ATOM 2278 C C . LEU A 1 295 ? 11.093 19.750 -5.280 1.00 45.03 295 LEU A C 1
ATOM 2280 O O . LEU A 1 295 ? 11.394 20.305 -6.335 1.00 45.03 295 LEU A O 1
ATOM 2284 N N . GLN A 1 296 ? 11.970 19.553 -4.298 1.00 43.09 296 GLN A N 1
ATOM 2285 C CA . GLN A 1 296 ? 13.400 19.795 -4.451 1.00 43.09 296 GLN A CA 1
ATOM 2286 C C . GLN A 1 296 ? 14.077 18.498 -4.897 1.00 43.09 296 GLN A C 1
ATOM 2288 O O . GLN A 1 296 ? 14.159 17.544 -4.129 1.00 43.09 296 GLN A O 1
ATOM 2293 N N . MET A 1 297 ? 14.597 18.463 -6.123 1.00 49.12 297 MET A N 1
ATOM 2294 C CA . MET A 1 297 ? 15.555 17.432 -6.521 1.00 49.12 297 MET A CA 1
ATOM 2295 C C . MET A 1 297 ? 16.955 17.977 -6.275 1.00 49.12 297 MET A C 1
ATOM 2297 O O . MET A 1 297 ? 17.429 18.850 -7.000 1.00 49.12 297 MET A O 1
ATOM 2301 N N . VAL A 1 298 ? 17.607 17.489 -5.226 1.00 40.47 298 VAL A N 1
ATOM 2302 C CA . VAL A 1 298 ? 19.032 17.734 -5.021 1.00 40.47 298 VAL A CA 1
ATOM 2303 C C . VAL A 1 298 ? 19.766 16.674 -5.826 1.00 40.47 298 VAL A C 1
ATOM 2305 O O . VAL A 1 298 ? 19.642 15.485 -5.538 1.00 40.47 298 VAL A O 1
ATOM 2308 N N . ALA A 1 299 ? 20.523 17.085 -6.843 1.00 42.59 299 ALA A N 1
ATOM 2309 C CA . ALA A 1 299 ? 21.569 16.214 -7.347 1.00 42.59 299 ALA A CA 1
ATOM 2310 C C . ALA A 1 299 ? 22.512 15.962 -6.170 1.00 42.59 299 ALA A C 1
ATOM 2312 O O . ALA A 1 299 ? 23.148 16.899 -5.678 1.00 42.59 299 ALA A O 1
ATOM 2313 N N . VAL A 1 300 ? 22.587 14.716 -5.704 1.00 41.97 300 VAL A N 1
ATOM 2314 C CA . VAL A 1 300 ? 23.705 14.278 -4.872 1.00 41.97 300 VAL A CA 1
ATOM 2315 C C . VAL A 1 300 ? 24.904 14.260 -5.809 1.00 41.97 300 VAL A C 1
ATOM 2317 O O . VAL A 1 300 ? 25.295 13.233 -6.350 1.00 41.97 300 VAL A O 1
ATOM 2320 N N . ASN A 1 301 ? 25.450 15.444 -6.085 1.00 43.50 301 ASN A N 1
ATOM 2321 C CA . ASN A 1 301 ? 26.832 15.513 -6.483 1.00 43.50 301 ASN A CA 1
ATOM 2322 C C . ASN A 1 301 ? 27.569 14.919 -5.294 1.00 43.50 301 ASN A C 1
ATOM 2324 O O . ASN A 1 301 ? 27.533 15.493 -4.203 1.00 43.50 301 ASN A O 1
ATOM 2328 N N . ASP A 1 302 ? 28.229 13.786 -5.508 1.00 44.31 302 ASP A N 1
ATOM 2329 C CA . ASP A 1 302 ? 29.344 13.345 -4.684 1.00 44.31 302 ASP A CA 1
ATOM 2330 C C . ASP A 1 302 ? 30.454 14.398 -4.788 1.00 44.31 302 ASP A C 1
ATOM 2332 O O . ASP A 1 302 ? 31.506 14.238 -5.402 1.00 44.31 302 ASP A O 1
ATOM 2336 N N . HIS A 1 303 ? 30.195 15.553 -4.200 1.00 38.62 303 HIS A N 1
ATOM 2337 C CA . HIS A 1 303 ? 31.185 16.492 -3.753 1.00 38.62 303 HIS A CA 1
ATOM 2338 C C . HIS A 1 303 ? 31.117 16.423 -2.245 1.00 38.62 303 HIS A C 1
ATOM 2340 O O . HIS A 1 303 ? 30.626 17.306 -1.547 1.00 38.62 303 HIS A O 1
ATOM 2346 N N . CYS A 1 304 ? 31.673 15.319 -1.752 1.00 35.28 304 CYS A N 1
ATOM 2347 C CA . CYS A 1 304 ? 32.366 15.328 -0.488 1.00 35.28 304 CYS A CA 1
ATOM 2348 C C . CYS A 1 304 ? 33.383 16.478 -0.553 1.00 35.28 304 CYS A C 1
ATOM 2350 O O . CYS A 1 304 ? 34.518 16.303 -0.994 1.00 35.28 304 CYS A O 1
ATOM 2352 N N . THR A 1 305 ? 33.003 17.679 -0.119 1.00 41.94 305 THR A N 1
ATOM 2353 C CA . THR A 1 305 ? 33.978 18.678 0.310 1.00 41.94 305 THR A CA 1
ATOM 2354 C C . THR A 1 305 ? 34.545 18.204 1.641 1.00 41.94 305 THR A C 1
ATOM 2356 O O . THR A 1 305 ? 34.297 18.783 2.698 1.00 41.94 305 THR A O 1
ATOM 2359 N N . SER A 1 306 ? 35.316 17.117 1.582 1.00 41.97 306 SER A N 1
ATOM 2360 C CA . SER A 1 306 ? 36.291 16.766 2.598 1.00 41.97 306 SER A CA 1
ATOM 2361 C C . SER A 1 306 ? 37.393 17.811 2.519 1.00 41.97 306 SER A C 1
ATOM 2363 O O . SER A 1 306 ? 38.418 17.660 1.855 1.00 41.97 306 SER A O 1
ATOM 2365 N N . THR A 1 307 ? 37.181 18.935 3.193 1.00 50.41 307 THR A N 1
ATOM 2366 C CA . THR A 1 307 ? 38.295 19.813 3.525 1.00 50.41 307 THR A CA 1
ATOM 2367 C C . THR A 1 307 ? 39.050 19.179 4.686 1.00 50.41 307 THR A C 1
ATOM 2369 O O . THR A 1 307 ? 38.792 19.479 5.848 1.00 50.41 307 THR A O 1
ATOM 2372 N N . LYS A 1 308 ? 39.972 18.268 4.337 1.00 52.62 308 LYS A N 1
ATOM 2373 C CA . LYS A 1 308 ? 41.342 18.112 4.875 1.00 52.62 308 LYS A CA 1
ATOM 2374 C C . LYS A 1 308 ? 41.876 16.715 4.536 1.00 52.62 308 LYS A C 1
ATOM 2376 O O . LYS A 1 308 ? 41.879 15.815 5.370 1.00 52.62 308 LYS A O 1
ATOM 2381 N N . HIS A 1 309 ? 42.404 16.546 3.324 1.00 57.22 309 HIS A N 1
ATOM 2382 C CA . HIS A 1 309 ? 43.313 15.429 3.062 1.00 57.22 309 HIS A CA 1
ATOM 2383 C C . HIS A 1 309 ? 44.564 15.557 3.958 1.00 57.22 309 HIS A C 1
ATOM 2385 O O . HIS A 1 309 ? 45.063 16.680 4.128 1.00 57.22 309 HIS A O 1
ATOM 2391 N N . PRO A 1 310 ? 45.078 14.447 4.524 1.00 61.28 310 PRO A N 1
ATOM 2392 C CA . PRO A 1 310 ? 46.347 14.424 5.242 1.00 61.28 310 PRO A CA 1
ATOM 2393 C C . PRO A 1 310 ? 47.469 15.060 4.405 1.00 61.28 310 PRO A C 1
ATOM 2395 O O . PRO A 1 310 ? 47.476 14.872 3.187 1.00 61.28 310 PRO A O 1
ATOM 2398 N N . PRO A 1 311 ? 48.440 15.766 5.016 1.00 62.97 311 PRO A N 1
ATOM 2399 C CA . PRO A 1 311 ? 49.554 16.389 4.294 1.00 62.97 311 PRO A CA 1
ATOM 2400 C C . PRO A 1 311 ? 50.279 15.424 3.344 1.00 62.97 311 PRO A C 1
ATOM 2402 O O . PRO A 1 311 ? 50.641 15.820 2.243 1.00 62.97 311 PRO A O 1
ATOM 2405 N N . ALA A 1 312 ? 50.377 14.145 3.723 1.00 64.44 312 ALA A N 1
ATOM 2406 C CA . ALA A 1 312 ? 50.984 13.086 2.920 1.00 64.44 312 ALA A CA 1
ATOM 2407 C C . ALA A 1 312 ? 50.304 12.848 1.555 1.00 64.44 312 ALA A C 1
ATOM 2409 O O . ALA A 1 312 ? 50.961 12.404 0.625 1.00 64.44 312 ALA A O 1
ATOM 2410 N N . LEU A 1 313 ? 49.009 13.157 1.404 1.00 58.62 313 LEU A N 1
ATOM 2411 C CA . LEU A 1 313 ? 48.282 12.980 0.138 1.00 58.62 313 LEU A CA 1
ATOM 2412 C C . LEU A 1 313 ? 48.346 14.213 -0.774 1.00 58.62 313 LEU A C 1
ATOM 2414 O O . LEU A 1 313 ? 47.868 14.151 -1.902 1.00 58.62 313 LEU A O 1
ATOM 2418 N N . ARG A 1 314 ? 48.903 15.342 -0.310 1.00 68.00 314 ARG A N 1
ATOM 2419 C CA . ARG A 1 314 ? 49.008 16.566 -1.127 1.00 68.00 314 ARG A CA 1
ATOM 2420 C C . ARG A 1 314 ? 50.150 16.515 -2.134 1.00 68.00 314 ARG A C 1
ATOM 2422 O O . ARG A 1 314 ? 50.089 17.224 -3.131 1.00 68.00 314 ARG A O 1
ATOM 2429 N N . GLU A 1 315 ? 51.170 15.703 -1.874 1.00 68.94 315 GLU A N 1
ATOM 2430 C CA . GLU A 1 315 ? 52.338 15.590 -2.753 1.00 68.94 315 GLU A CA 1
ATOM 2431 C C . GLU A 1 315 ? 52.158 14.516 -3.834 1.00 68.94 315 GLU A C 1
ATOM 2433 O O . GLU A 1 315 ? 52.699 14.659 -4.925 1.00 68.94 315 GLU A O 1
ATOM 2438 N N . ILE A 1 316 ? 51.298 13.519 -3.596 1.00 72.31 316 ILE A N 1
ATOM 2439 C CA . ILE A 1 316 ? 51.033 12.408 -4.528 1.00 72.31 316 ILE A CA 1
ATOM 2440 C C . ILE A 1 316 ? 50.543 12.883 -5.913 1.00 72.31 316 ILE A C 1
ATOM 2442 O O . ILE A 1 316 ? 51.045 12.378 -6.916 1.00 72.31 316 ILE A O 1
ATOM 2446 N N . PRO A 1 317 ? 49.625 13.864 -6.047 1.00 70.62 317 PRO A N 1
ATOM 2447 C CA . PRO A 1 317 ? 49.210 14.347 -7.367 1.00 70.62 317 PRO A CA 1
ATOM 2448 C C . PRO A 1 317 ? 50.346 15.002 -8.165 1.00 70.62 317 PRO A C 1
ATOM 2450 O O . PRO A 1 317 ? 50.336 14.933 -9.389 1.00 70.62 317 PRO A O 1
ATOM 2453 N N . ASN A 1 318 ? 51.325 15.600 -7.476 1.00 75.12 318 ASN A N 1
ATOM 2454 C CA . ASN A 1 318 ? 52.514 16.191 -8.097 1.00 75.12 318 ASN A CA 1
ATOM 2455 C C . ASN A 1 318 ? 53.593 15.139 -8.400 1.00 75.12 318 ASN A C 1
ATOM 2457 O O . ASN A 1 318 ? 54.414 15.338 -9.289 1.00 75.12 318 ASN A O 1
ATOM 2461 N N . GLU A 1 319 ? 53.616 14.037 -7.650 1.00 77.19 319 GLU A N 1
ATOM 2462 C CA . GLU A 1 319 ? 54.539 12.919 -7.856 1.00 77.19 319 GLU A CA 1
ATOM 2463 C C . GLU A 1 319 ? 54.104 12.030 -9.035 1.00 77.19 319 GLU A C 1
ATOM 2465 O O . GLU A 1 319 ? 54.938 11.529 -9.786 1.00 77.19 319 GLU A O 1
ATOM 2470 N N . PHE A 1 320 ? 52.792 11.887 -9.255 1.00 76.25 320 PHE A N 1
ATOM 2471 C CA . PHE A 1 320 ? 52.213 11.043 -10.305 1.00 76.25 320 PHE A CA 1
ATOM 2472 C C . PHE A 1 320 ? 51.472 11.837 -11.385 1.00 76.25 320 PHE A C 1
ATOM 2474 O O . PHE A 1 320 ? 50.523 11.326 -11.980 1.00 76.25 320 PHE A O 1
ATOM 2481 N N . THR A 1 321 ? 51.910 13.062 -11.687 1.00 75.31 321 THR A N 1
ATOM 2482 C CA . THR A 1 321 ? 51.255 13.964 -12.656 1.00 75.31 321 THR A CA 1
ATOM 2483 C C . THR A 1 321 ? 50.984 13.288 -14.005 1.00 75.31 321 THR A C 1
ATOM 2485 O O . THR A 1 321 ? 49.936 13.501 -14.607 1.00 75.31 321 THR A O 1
ATOM 2488 N N . GLN A 1 322 ? 51.870 12.378 -14.428 1.00 69.38 322 GLN A N 1
ATOM 2489 C CA . GLN A 1 322 ? 51.741 11.580 -15.655 1.00 69.38 322 GLN A CA 1
ATOM 2490 C C . GLN A 1 322 ? 50.470 10.712 -15.735 1.00 69.38 322 GLN A C 1
ATOM 2492 O O . GLN A 1 322 ? 50.037 10.372 -16.829 1.00 69.38 322 GLN A O 1
ATOM 2497 N N . VAL A 1 323 ? 49.876 10.323 -14.600 1.00 69.50 323 VAL A N 1
ATOM 2498 C CA . VAL A 1 323 ? 48.643 9.512 -14.550 1.00 69.50 323 VAL A CA 1
ATOM 2499 C C . VAL A 1 323 ? 47.420 10.347 -14.936 1.00 69.50 323 VAL A C 1
ATOM 2501 O O . VAL A 1 323 ? 46.416 9.803 -15.391 1.00 69.50 323 VAL A O 1
ATOM 2504 N N . PHE A 1 324 ? 47.514 11.665 -14.762 1.00 70.38 324 PHE A N 1
ATOM 2505 C CA . PHE A 1 324 ? 46.433 12.614 -15.009 1.00 70.38 324 PHE A CA 1
ATOM 2506 C C . PHE A 1 324 ? 46.581 13.353 -16.345 1.00 70.38 324 PHE A C 1
ATOM 2508 O O . PHE A 1 324 ? 45.684 14.108 -16.719 1.00 70.38 324 PHE A O 1
ATOM 2515 N N . GLU A 1 325 ? 47.680 13.140 -17.076 1.00 73.75 325 GLU A N 1
ATOM 2516 C CA . GLU A 1 325 ? 47.821 13.670 -18.429 1.00 73.75 325 GLU A CA 1
ATOM 2517 C C . GLU A 1 325 ? 46.997 12.848 -19.438 1.00 73.75 325 GLU A C 1
ATOM 2519 O O . GLU A 1 325 ? 46.885 11.625 -19.305 1.00 73.75 325 GLU A O 1
ATOM 2524 N N . PRO A 1 326 ? 46.418 13.489 -20.472 1.00 66.88 326 PRO A N 1
ATOM 2525 C CA . PRO A 1 326 ? 45.715 12.785 -21.538 1.00 66.88 326 PRO A CA 1
ATOM 2526 C C . PRO A 1 326 ? 46.633 11.735 -22.192 1.00 66.88 326 PRO A C 1
ATOM 2528 O O . PRO A 1 326 ? 47.725 12.093 -22.643 1.00 66.88 326 PRO A O 1
ATOM 2531 N N . PRO A 1 327 ? 46.226 10.454 -22.290 1.00 63.56 327 PRO A N 1
ATOM 2532 C CA . PRO A 1 327 ? 47.079 9.424 -22.864 1.00 63.56 327 PRO A CA 1
ATOM 2533 C C . PRO A 1 327 ? 47.370 9.729 -24.336 1.00 63.56 327 PRO A C 1
ATOM 2535 O O . PRO A 1 327 ? 46.466 9.784 -25.168 1.00 63.56 327 PRO A O 1
ATOM 2538 N N . THR A 1 328 ? 48.646 9.904 -24.671 1.00 75.50 328 THR A N 1
ATOM 2539 C CA . THR A 1 328 ? 49.111 10.155 -26.047 1.00 75.50 328 THR A CA 1
ATOM 2540 C C . THR A 1 328 ? 49.409 8.867 -26.821 1.00 75.50 328 THR A C 1
ATOM 2542 O O . THR A 1 328 ? 49.720 8.910 -28.009 1.00 75.50 328 THR A O 1
ATOM 2545 N N . SER A 1 329 ? 49.303 7.707 -26.165 1.00 71.00 329 SER A N 1
ATOM 2546 C CA . SER A 1 329 ? 49.509 6.380 -26.751 1.00 71.00 329 SER A CA 1
ATOM 2547 C C . SER A 1 329 ? 48.646 5.321 -26.053 1.00 71.00 329 SER A C 1
ATOM 2549 O O . SER A 1 329 ? 48.097 5.560 -24.976 1.00 71.00 329 SER A O 1
ATOM 2551 N N . LEU A 1 330 ? 48.497 4.153 -26.687 1.00 53.22 330 LEU A N 1
ATOM 2552 C CA . LEU A 1 330 ? 47.809 3.007 -26.091 1.00 53.22 330 LEU A CA 1
ATOM 2553 C C . LEU A 1 330 ? 48.570 2.516 -24.843 1.00 53.22 330 LEU A C 1
ATOM 2555 O O . LEU A 1 330 ? 49.803 2.498 -24.858 1.00 53.22 330 LEU A O 1
ATOM 2559 N N . PRO A 1 331 ? 47.865 2.102 -23.773 1.00 54.16 331 PRO A N 1
ATOM 2560 C CA . PRO A 1 331 ? 48.508 1.627 -22.554 1.00 54.16 331 PRO A CA 1
ATOM 2561 C C . PRO A 1 331 ? 49.384 0.390 -22.829 1.00 54.16 331 PRO A C 1
ATOM 2563 O O . PRO A 1 331 ? 49.046 -0.424 -23.693 1.00 54.16 331 PRO A O 1
ATOM 2566 N N . PRO A 1 332 ? 50.502 0.217 -22.099 1.00 64.38 332 PRO A N 1
ATOM 2567 C CA . PRO A 1 332 ? 51.382 -0.936 -22.273 1.00 64.38 332 PRO A CA 1
ATOM 2568 C C . PRO A 1 332 ? 50.632 -2.243 -21.986 1.00 64.38 332 PRO A C 1
ATOM 2570 O O . PRO A 1 332 ? 49.802 -2.295 -21.073 1.00 64.38 332 PRO A O 1
ATOM 2573 N N . SER A 1 333 ? 50.933 -3.306 -22.744 1.00 59.88 333 SER A N 1
ATOM 2574 C CA . SER A 1 333 ? 50.290 -4.609 -22.544 1.00 59.88 333 SER A CA 1
ATOM 2575 C C . SER A 1 333 ? 50.584 -5.124 -21.138 1.00 59.88 333 SER A C 1
ATOM 2577 O O . SER A 1 333 ? 51.748 -5.284 -20.758 1.00 59.88 333 SER A O 1
ATOM 2579 N N . ARG A 1 334 ? 49.533 -5.392 -20.367 1.00 64.88 334 ARG A N 1
ATOM 2580 C CA . ARG A 1 334 ? 49.647 -5.992 -19.037 1.00 64.88 334 ARG A CA 1
ATOM 2581 C C . ARG A 1 334 ? 49.617 -7.513 -19.171 1.00 64.88 334 ARG A C 1
ATOM 2583 O O . ARG A 1 334 ? 48.986 -8.045 -20.072 1.00 64.88 334 ARG A O 1
ATOM 2590 N N . THR A 1 335 ? 50.317 -8.210 -18.282 1.00 54.06 335 THR A N 1
ATOM 2591 C CA . THR A 1 335 ? 50.438 -9.680 -18.294 1.00 54.06 335 THR A CA 1
ATOM 2592 C C . THR A 1 335 ? 49.253 -10.411 -17.661 1.00 54.06 335 THR A C 1
ATOM 2594 O O . THR A 1 335 ? 49.266 -11.636 -17.610 1.00 54.06 335 THR A O 1
ATOM 2597 N N . HIS A 1 336 ? 48.253 -9.685 -17.161 1.00 45.44 336 HIS A N 1
ATOM 2598 C CA . HIS A 1 336 ? 47.082 -10.254 -16.502 1.00 45.44 336 HIS A CA 1
ATOM 2599 C C . HIS A 1 336 ? 45.822 -9.563 -17.028 1.00 45.44 336 HIS A C 1
ATOM 2601 O O . HIS A 1 336 ? 45.717 -8.337 -16.932 1.00 45.44 336 HIS A O 1
ATOM 2607 N N . ASP A 1 337 ? 44.906 -10.362 -17.572 1.00 38.91 337 ASP A N 1
ATOM 2608 C CA . ASP A 1 337 ? 43.543 -9.956 -17.918 1.00 38.91 337 ASP A CA 1
ATOM 2609 C C . ASP A 1 337 ? 42.646 -10.082 -16.676 1.00 38.91 337 ASP A C 1
ATOM 2611 O O . ASP A 1 337 ? 42.766 -11.052 -15.921 1.00 38.91 337 ASP A O 1
ATOM 2615 N N . HIS A 1 338 ? 41.776 -9.093 -16.457 1.00 42.06 338 HIS A N 1
ATOM 2616 C CA . HIS A 1 338 ? 40.745 -9.100 -15.414 1.00 42.06 338 HIS A CA 1
ATOM 2617 C C . HIS A 1 338 ? 39.382 -9.454 -15.994 1.00 42.06 338 HIS A C 1
ATOM 2619 O O . HIS A 1 338 ? 39.042 -8.879 -17.055 1.00 42.06 338 HIS A O 1
#